Protein 4MO7 (pdb70)

Radius of gyration: 18.76 Å; Cα contacts (8 Å, |Δi|>4): 195; chains: 1; bounding box: 41×53×36 Å

Nearest PDB structures (foldseek):
  4mo7-assembly1_A-2  TM=1.005E+00  e=3.002E-25  Pseudomonas fluorescens A506
  3ccy-assembly1_A-2  TM=7.488E-01  e=7.769E-08  Bordetella parapertussis 12822
  9b7y-assembly1_D  TM=7.166E-01  e=4.950E-06  Mycobacterium tuberculosis H37Rv
  6yj2-assembly1_A  TM=7.369E-01  e=1.365E-05  Mycobacterium tuberculosis H37Rv
  6yj2-assembly2_C  TM=7.291E-01  e=5.815E-05  Mycobacterium tuberculosis H37Rv

Foldseek 3Di:
DDCPPLLNVLLVQVLVQCLVPNLVPCDLCNSQVSSVHHSVVVCVRAVDSLRSLLVLLQVLLVVVQVQLVVQCVVDDDLLSNLLSLLLVLCLLVQPSHSSSSSCVPCVVVHDPVSNVVSVVSVVVSVVSQLVSLVVLVVVPFADDDSVVLVVVSVVVSNCCVVPVVVVPPQDSSNVSVVSSVVGTPPD

Structure (mmCIF, N/CA/C/O backbone):
data_4MO7
#
_entry.id   4MO7
#
_cell.length_a   37.226
_cell.length_b   93.661
_cell.length_c   53.557
_cell.angle_alpha   90.00
_cell.angle_beta   109.82
_cell.angle_gamma   90.00
#
_symmetry.space_group_name_H-M   'C 1 2 1'
#
loop_
_entity.id
_entity.type
_entity.pdbx_description
1 polymer 'Transcriptional regulator I2'
2 non-polymer 'MAGNESIUM ION'
3 non-polymer BETA-MERCAPTOETHANOL
4 water water
#
loop_
_atom_site.group_PDB
_atom_site.id
_atom_site.type_symbol
_atom_site.label_atom_id
_atom_site.label_alt_id
_atom_site.label_comp_id
_atom_site.label_asym_id
_atom_site.label_entity_id
_atom_site.label_seq_id
_atom_site.pdbx_PDB_ins_code
_atom_site.Cartn_x
_atom_site.Cartn_y
_atom_site.Cartn_z
_atom_site.occupancy
_atom_site.B_iso_or_equiv
_atom_site.auth_seq_id
_atom_site.auth_comp_id
_atom_site.auth_asym_id
_atom_site.auth_atom_id
_atom_site.pdbx_PDB_model_num
ATOM 1 N N . THR A 1 25 ? 16.716 0.106 72.302 1.00 51.23 11 THR A N 1
ATOM 2 C CA . THR A 1 25 ? 15.960 -0.829 73.149 1.00 41.09 11 THR A CA 1
ATOM 3 C C . THR A 1 25 ? 16.525 -0.888 74.572 1.00 63.36 11 THR A C 1
ATOM 4 O O . THR A 1 25 ? 17.596 -0.341 74.841 1.00 49.60 11 THR A O 1
ATOM 8 N N . ASP A 1 26 ? 15.802 -1.562 75.465 1.00 48.00 12 ASP A N 1
ATOM 9 C CA . ASP A 1 26 ? 16.109 -1.540 76.898 1.00 69.78 12 ASP A CA 1
ATOM 10 C C . ASP A 1 26 ? 17.028 -2.697 77.299 1.00 37.89 12 ASP A C 1
ATOM 11 O O . ASP A 1 26 ? 16.630 -3.869 77.254 1.00 44.67 12 ASP A O 1
ATOM 16 N N . PRO A 1 27 ? 18.262 -2.354 77.706 1.00 36.25 13 PRO A N 1
ATOM 17 C CA . PRO A 1 27 ? 19.385 -3.230 78.065 1.00 34.29 13 PRO A CA 1
ATOM 18 C C . PRO A 1 27 ? 19.019 -4.283 79.088 1.00 50.80 13 PRO A C 1
ATOM 19 O O . PRO A 1 27 ? 19.673 -5.333 79.117 1.00 46.50 13 PRO A O 1
ATOM 23 N N . GLU A 1 28 ? 18.006 -4.014 79.915 1.00 44.92 14 GLU A N 1
ATOM 24 C CA . GLU A 1 28 ? 17.649 -4.940 80.998 1.00 56.69 14 GLU A CA 1
ATOM 25 C C . GLU A 1 28 ? 16.462 -5.842 80.627 1.00 50.81 14 GLU A C 1
ATOM 26 O O . GLU A 1 28 ? 16.281 -6.920 81.214 1.00 48.53 14 GLU A O 1
ATOM 32 N N . SER A 1 29 ? 15.682 -5.412 79.635 1.00 46.86 15 SER A N 1
ATOM 33 C CA . SER A 1 29 ? 14.705 -6.286 79.001 1.00 48.39 15 SER A CA 1
ATOM 34 C C . SER A 1 29 ? 15.457 -7.485 78.442 1.00 54.36 15 SER A C 1
ATOM 35 O O . SER A 1 29 ? 16.649 -7.382 78.142 1.00 45.42 15 SER A O 1
ATOM 38 N N . ALA A 1 30 ? 14.782 -8.627 78.320 1.00 52.39 16 ALA A N 1
ATOM 39 C CA . ALA A 1 30 ? 15.437 -9.831 77.819 1.00 42.62 16 ALA A CA 1
ATOM 40 C C . ALA A 1 30 ? 15.823 -9.651 76.354 1.00 49.88 16 ALA A C 1
ATOM 41 O O . ALA A 1 30 ? 16.782 -10.277 75.885 1.00 42.70 16 ALA A O 1
ATOM 43 N N . ARG A 1 31 ? 15.071 -8.798 75.649 1.00 42.76 17 ARG A N 1
ATOM 44 C CA . ARG A 1 31 ? 15.386 -8.423 74.262 1.00 41.19 17 ARG A CA 1
ATOM 45 C C . ARG A 1 31 ? 16.727 -7.705 74.188 1.00 50.91 17 ARG A C 1
ATOM 46 O O . ARG A 1 31 ? 17.537 -7.952 73.284 1.00 34.09 17 ARG A O 1
ATOM 54 N N . GLY A 1 32 ? 16.945 -6.815 75.155 1.00 43.86 18 GLY A N 1
ATOM 55 C CA . GLY A 1 32 ? 18.120 -5.975 75.206 1.00 32.73 18 GLY A CA 1
ATOM 56 C C . GLY A 1 32 ? 19.316 -6.793 75.599 1.00 28.89 18 GLY A C 1
ATOM 57 O O . GLY A 1 32 ? 20.397 -6.602 75.033 1.00 27.00 18 GLY A O 1
ATOM 58 N N . LYS A 1 33 ? 19.135 -7.701 76.560 1.00 33.95 19 LYS A N 1
ATOM 59 C CA . LYS A 1 33 ? 20.226 -8.577 76.972 1.00 27.06 19 LYS A CA 1
ATOM 60 C C . LYS A 1 33 ? 20.640 -9.446 75.799 1.00 33.05 19 LYS A C 1
ATOM 61 O O . LYS A 1 33 ? 21.831 -9.745 75.583 1.00 19.87 19 LYS A O 1
ATOM 67 N N . LEU A 1 34 ? 19.651 -9.900 75.043 1.00 24.67 20 LEU A N 1
ATOM 68 C CA . LEU A 1 34 ? 19.958 -10.773 73.920 1.00 26.14 20 LEU A CA 1
ATOM 69 C C . LEU A 1 34 ? 20.706 -9.998 72.843 1.00 15.95 20 LEU A C 1
ATOM 70 O O . LEU A 1 34 ? 21.720 -10.485 72.338 1.00 20.89 20 LEU A O 1
ATOM 75 N N . LEU A 1 35 ? 20.202 -8.822 72.476 1.00 22.40 21 LEU A N 1
ATOM 76 C CA . LEU A 1 35 ? 20.819 -8.021 71.419 1.00 23.55 21 LEU A CA 1
ATOM 77 C C . LEU A 1 35 ? 22.232 -7.625 71.809 1.00 22.42 21 LEU A C 1
ATOM 78 O O . LEU A 1 35 ? 23.148 -7.763 71.017 1.00 19.14 21 LEU A O 1
ATOM 83 N N . GLN A 1 36 ? 22.387 -7.069 73.009 1.00 21.94 22 G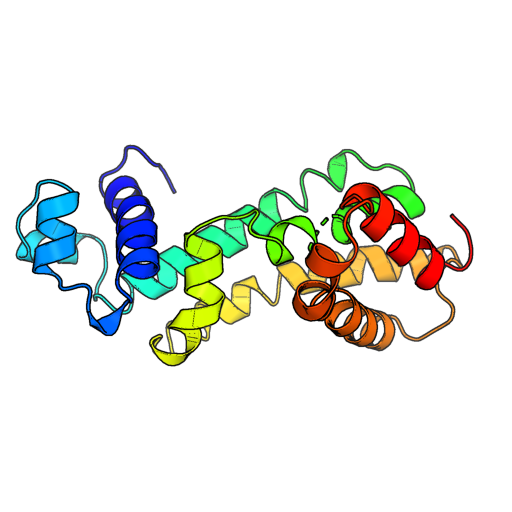LN A N 1
ATOM 84 C CA . GLN A 1 36 ? 23.703 -6.567 73.415 1.00 22.35 22 GLN A CA 1
ATOM 85 C C . GLN A 1 36 ? 24.682 -7.698 73.553 1.00 18.48 22 GLN A C 1
ATOM 86 O O . GLN A 1 36 ? 25.863 -7.531 73.228 1.00 20.43 22 GLN A O 1
ATOM 92 N N . THR A 1 37 ? 24.223 -8.845 74.051 1.00 14.19 23 THR A N 1
ATOM 93 C CA . THR A 1 37 ? 25.156 -9.985 74.175 1.00 17.18 23 THR A CA 1
ATOM 94 C C . THR A 1 37 ? 25.469 -10.611 72.809 1.00 17.41 23 THR A C 1
ATOM 95 O O . THR A 1 37 ? 26.606 -10.976 72.557 1.00 14.57 23 THR A O 1
ATOM 99 N N . ALA A 1 38 ? 24.458 -10.724 71.931 1.00 15.61 24 ALA A N 1
ATOM 100 C CA . ALA A 1 38 ? 24.688 -11.213 70.559 1.00 21.37 24 ALA A CA 1
ATOM 101 C C . ALA A 1 38 ? 25.716 -10.351 69.846 1.00 15.06 24 ALA A C 1
ATOM 102 O O . ALA A 1 38 ? 26.561 -10.840 69.090 1.00 17.35 24 ALA A O 1
ATOM 104 N N . ALA A 1 39 ? 25.650 -9.037 70.058 1.00 15.67 25 ALA A N 1
ATOM 105 C CA . ALA A 1 39 ? 26.647 -8.176 69.407 1.00 16.94 25 ALA A CA 1
ATOM 106 C C . ALA A 1 39 ? 28.060 -8.607 69.702 1.00 17.01 25 ALA A C 1
ATOM 107 O O . ALA A 1 39 ? 28.880 -8.680 68.807 1.00 19.57 25 ALA A O 1
ATOM 109 N N . HIS A 1 40 ? 28.342 -8.965 70.954 1.00 16.93 26 HIS A N 1
ATOM 110 C CA . HIS A 1 40 ? 29.687 -9.455 71.265 1.00 19.36 26 HIS A CA 1
ATOM 111 C C . HIS A 1 40 ? 30.027 -10.791 70.656 1.00 17.57 26 HIS A C 1
ATOM 112 O O . HIS A 1 40 ? 31.148 -10.940 70.106 1.00 17.36 26 HIS A O 1
ATOM 119 N N . LEU A 1 41 ? 29.114 -11.758 70.802 1.00 15.73 27 LEU A N 1
ATOM 120 C CA . LEU A 1 41 ? 29.349 -13.108 70.269 1.00 17.70 27 LEU A CA 1
ATOM 121 C C . LEU A 1 41 ? 29.586 -13.009 68.762 1.00 16.67 27 LEU A C 1
ATOM 122 O O . LEU A 1 41 ? 30.574 -13.537 68.240 1.00 21.02 27 LEU A O 1
ATOM 127 N N . PHE A 1 42 ? 28.749 -12.246 68.074 1.00 19.74 28 PHE A N 1
ATOM 128 C CA . PHE A 1 42 ? 28.934 -12.127 66.635 1.00 13.62 28 PHE A CA 1
ATOM 129 C C . PHE A 1 42 ? 30.276 -11.507 66.298 1.00 22.92 28 PHE A C 1
ATOM 130 O O . PHE A 1 42 ? 30.922 -11.932 65.349 1.00 22.27 28 PHE A O 1
ATOM 138 N N . ARG A 1 43 ? 30.683 -10.485 67.050 1.00 20.65 29 ARG A N 1
ATOM 139 C CA . ARG A 1 43 ? 31.940 -9.783 66.804 1.00 18.77 29 ARG A CA 1
ATOM 140 C C . ARG A 1 43 ? 33.086 -10.730 67.118 1.00 23.05 29 ARG A C 1
ATOM 141 O O . ARG A 1 43 ? 34.046 -10.827 66.339 1.00 25.80 29 ARG A O 1
ATOM 149 N N . ASN A 1 44 ? 33.006 -11.435 68.247 1.00 24.74 30 ASN A N 1
ATOM 150 C CA . ASN A 1 44 ? 34.131 -12.306 68.625 1.00 20.08 30 ASN A CA 1
ATOM 151 C C . ASN A 1 44 ? 34.284 -13.511 67.733 1.00 21.94 30 ASN A C 1
ATOM 152 O O . ASN A 1 44 ? 35.417 -13.917 67.443 1.00 31.79 30 ASN A O 1
ATOM 157 N N . LYS A 1 45 ? 33.176 -14.144 67.375 1.00 24.49 31 LYS A N 1
ATOM 158 C CA . LYS A 1 45 ? 33.281 -15.451 66.747 1.00 20.55 31 LYS A CA 1
ATOM 159 C C . LYS A 1 45 ? 32.863 -15.436 65.292 1.00 37.15 31 LYS A C 1
ATOM 160 O O . LYS A 1 45 ? 33.115 -16.394 64.573 1.00 33.95 31 LYS A O 1
ATOM 166 N N . GLY A 1 46 ? 32.208 -14.361 64.872 1.00 25.23 32 GLY A N 1
ATOM 167 C CA . GLY A 1 46 ? 31.549 -14.354 63.583 1.00 26.47 32 GLY A CA 1
ATOM 168 C C . GLY A 1 46 ? 30.105 -14.786 63.717 1.00 25.86 32 GLY A C 1
ATOM 169 O O . GLY A 1 46 ? 29.741 -15.606 64.567 1.00 23.48 32 GLY A O 1
ATOM 170 N N . PHE A 1 47 ? 29.258 -14.280 62.824 1.00 16.27 33 PHE A N 1
ATOM 171 C CA . PHE A 1 47 ? 27.867 -14.601 62.891 1.00 18.17 33 PHE A CA 1
ATOM 172 C C . PHE A 1 47 ? 27.700 -16.063 62.583 1.00 18.53 33 PHE A C 1
ATOM 173 O O . PHE A 1 47 ? 26.897 -16.747 63.220 1.00 25.12 33 PHE A O 1
ATOM 181 N N . GLU A 1 48 ? 28.412 -16.529 61.556 1.00 22.81 34 GLU A N 1
ATOM 182 C CA . GLU A 1 48 ? 28.173 -17.898 61.105 1.00 29.63 34 GLU A CA 1
ATOM 183 C C . GLU A 1 48 ? 28.597 -18.910 62.185 1.00 24.08 34 GLU A C 1
ATOM 184 O O . GLU A 1 48 ? 27.926 -19.942 62.363 1.00 31.76 34 GLU A O 1
ATOM 190 N N . ARG A 1 49 ? 29.672 -18.615 62.909 1.00 29.65 35 ARG A N 1
ATOM 191 C CA . ARG A 1 49 ? 30.137 -19.567 63.931 1.00 29.40 35 ARG A CA 1
ATOM 192 C C . ARG A 1 49 ? 29.391 -19.425 65.245 1.00 45.37 35 ARG A C 1
ATOM 193 O O . ARG A 1 49 ? 29.535 -20.267 66.122 1.00 48.30 35 ARG A O 1
ATOM 201 N N . THR A 1 50 ? 28.582 -18.375 65.385 1.00 23.33 36 THR A N 1
ATOM 202 C CA . THR A 1 50 ? 27.782 -18.221 66.593 1.00 20.26 36 THR A CA 1
ATOM 203 C C . THR A 1 50 ? 26.507 -19.041 66.504 1.00 25.87 36 THR A C 1
ATOM 204 O O . THR A 1 50 ? 25.569 -18.719 65.768 1.00 28.40 36 THR A O 1
ATOM 208 N N . THR A 1 51 ? 26.431 -20.126 67.262 1.00 31.79 37 THR A N 1
ATOM 209 C CA . THR A 1 51 ? 25.220 -20.919 67.217 1.00 32.18 37 THR A CA 1
ATOM 210 C C . THR A 1 51 ? 24.125 -20.378 68.109 1.00 29.16 37 THR A C 1
ATOM 211 O O . THR A 1 51 ? 24.338 -19.526 68.997 1.00 36.41 37 THR A O 1
ATOM 215 N N . VAL A 1 52 ? 22.924 -20.866 67.865 1.00 32.91 38 VAL A N 1
ATOM 216 C CA . VAL A 1 52 ? 21.784 -20.549 68.685 1.00 30.34 38 VAL A CA 1
ATOM 217 C C . VAL A 1 52 ? 22.061 -21.073 70.101 1.00 37.41 38 VAL A C 1
ATOM 218 O O . VAL A 1 52 ? 21.610 -20.492 71.097 1.00 37.29 38 VAL A O 1
ATOM 222 N N . ARG A 1 53 ? 22.864 -22.133 70.187 1.00 38.11 39 ARG A N 1
ATOM 223 C CA . ARG A 1 53 ? 23.212 -22.678 71.493 1.00 49.64 39 ARG A CA 1
ATOM 224 C C . ARG A 1 53 ? 24.104 -21.680 72.242 1.00 40.91 39 ARG A C 1
ATOM 225 O O . ARG A 1 53 ? 23.796 -21.306 73.386 1.00 47.10 39 ARG A O 1
ATOM 233 N N . ASP A 1 54 ? 25.178 -21.240 71.573 1.00 34.06 40 ASP A N 1
ATOM 234 C CA . ASP A 1 54 ? 26.063 -20.180 72.071 1.00 38.36 40 ASP A CA 1
ATOM 235 C C . ASP A 1 54 ? 25.315 -18.958 72.631 1.00 32.71 40 ASP A C 1
ATOM 236 O O . ASP A 1 54 ? 25.622 -18.504 73.733 1.00 33.90 40 ASP A O 1
ATOM 241 N N . LEU A 1 55 ? 24.341 -18.418 71.900 1.00 24.63 41 LEU A N 1
ATOM 242 C CA . LEU A 1 55 ? 23.647 -17.227 72.380 1.00 30.42 41 LEU A CA 1
ATOM 243 C C . LEU A 1 55 ? 22.818 -17.534 73.619 1.00 51.50 41 LEU A C 1
ATOM 244 O O . LEU A 1 55 ? 22.715 -16.712 74.521 1.00 29.70 41 LEU A O 1
ATOM 249 N N . ALA A 1 56 ? 22.245 -18.732 73.675 1.00 29.52 42 ALA A N 1
ATOM 250 C CA . ALA A 1 56 ? 21.348 -19.066 74.756 1.00 37.54 42 ALA A CA 1
ATOM 251 C C . ALA A 1 56 ? 22.184 -19.265 76.009 1.00 20.08 42 ALA A C 1
ATOM 252 O O . ALA A 1 56 ? 21.804 -18.806 77.090 1.00 35.25 42 ALA A O 1
ATOM 254 N N . SER A 1 57 ? 23.330 -19.921 75.878 1.00 27.51 43 SER A N 1
ATOM 255 C CA . SER A 1 57 ? 24.192 -20.144 77.039 1.00 34.94 43 SER A CA 1
ATOM 256 C C . SER A 1 57 ? 24.738 -18.808 77.596 1.00 55.24 43 SER A C 1
ATOM 257 O O . SER A 1 57 ? 24.718 -18.569 78.802 1.00 41.46 43 SER A O 1
ATOM 260 N N . ALA A 1 58 ? 25.232 -17.944 76.713 1.00 27.35 44 ALA A N 1
ATOM 261 C CA . ALA A 1 58 ? 25.632 -16.580 77.092 1.00 25.92 44 ALA A CA 1
ATOM 262 C C . ALA A 1 58 ? 24.573 -15.699 77.809 1.00 27.54 44 ALA A C 1
ATOM 263 O O . ALA A 1 58 ? 24.949 -14.849 78.648 1.00 26.20 44 ALA A O 1
ATOM 265 N N . VAL A 1 59 ? 23.281 -15.868 77.491 1.00 24.62 45 VAL A N 1
ATOM 266 C CA . VAL A 1 59 ? 22.242 -15.070 78.112 1.00 27.14 45 VAL A CA 1
ATOM 267 C C . VAL A 1 59 ? 21.584 -15.842 79.272 1.00 24.07 45 VAL A C 1
ATOM 268 O O . VAL A 1 59 ? 20.737 -15.297 79.975 1.00 31.88 45 VAL A O 1
ATOM 272 N N . GLY A 1 60 ? 21.991 -17.084 79.457 1.00 32.28 46 GLY A N 1
ATOM 273 C CA . GLY A 1 60 ? 21.436 -17.915 80.508 1.00 37.28 46 GLY A CA 1
ATOM 274 C C . GLY A 1 60 ? 19.998 -18.274 80.170 1.00 78.23 46 GLY A C 1
ATOM 275 O O . GLY A 1 60 ? 19.092 -18.040 80.982 1.00 62.24 46 GLY A O 1
ATOM 276 N N . ILE A 1 61 ? 19.783 -18.810 78.963 1.00 49.05 47 ILE A N 1
ATOM 277 C CA . ILE A 1 61 ? 18.478 -19.348 78.565 1.00 43.14 47 ILE A CA 1
ATOM 278 C C . ILE A 1 61 ? 18.636 -20.601 77.726 1.00 39.34 47 ILE A C 1
ATOM 279 O O . ILE A 1 61 ? 19.767 -21.071 77.495 1.00 47.29 47 ILE A O 1
ATOM 284 N N . GLN A 1 62 ? 17.507 -21.168 77.311 1.00 65.41 48 GLN A N 1
ATOM 285 C CA . GLN A 1 62 ? 17.525 -22.342 76.451 1.00 60.92 48 GLN A CA 1
ATOM 286 C C . GLN A 1 62 ? 17.323 -21.886 75.015 1.00 51.03 48 GLN A C 1
ATOM 287 O O . GLN A 1 62 ? 16.510 -20.960 74.752 1.00 32.33 48 GLN A O 1
ATOM 293 N N . SER A 1 63 ? 18.074 -22.556 74.126 1.00 41.26 49 SER A N 1
ATOM 294 C CA . SER A 1 63 ? 18.140 -22.315 72.688 1.00 38.93 49 SER A CA 1
ATOM 295 C C . SER A 1 63 ? 16.809 -21.910 72.128 1.00 25.64 49 SER A C 1
ATOM 296 O O . SER A 1 63 ? 16.718 -20.988 71.308 1.00 34.22 49 SER A O 1
ATOM 299 N N . GLY A 1 64 ? 15.768 -22.625 72.541 1.00 24.66 50 GLY A N 1
ATOM 300 C CA . GLY A 1 64 ? 14.445 -22.466 71.940 1.00 41.89 50 GLY A CA 1
ATOM 301 C C . GLY A 1 64 ? 13.727 -21.191 72.361 1.00 34.03 50 GLY A C 1
ATOM 302 O O . GLY A 1 64 ? 12.791 -20.726 71.707 1.00 37.15 50 GLY A O 1
ATOM 303 N N . SER A 1 65 ? 14.163 -20.607 73.457 1.00 24.88 51 SER A N 1
ATOM 304 C CA . SER A 1 65 ? 13.537 -19.371 73.952 1.00 45.29 51 SER A CA 1
ATOM 305 C C . SER A 1 65 ? 14.071 -18.140 73.206 1.00 53.32 51 SER A C 1
ATOM 306 O O . SER A 1 65 ? 13.526 -17.018 73.295 1.00 33.30 51 SER A O 1
ATOM 309 N N . ILE A 1 66 ? 15.156 -18.324 72.464 1.00 30.69 52 ILE A N 1
ATOM 310 C CA . ILE A 1 66 ? 15.706 -17.149 71.768 1.00 30.50 52 ILE A CA 1
ATOM 311 C C . ILE A 1 66 ? 14.612 -16.648 70.851 1.00 35.95 52 ILE A C 1
ATOM 312 O O . ILE A 1 66 ? 14.322 -15.441 70.748 1.00 35.00 52 ILE A O 1
ATOM 317 N N . PHE A 1 67 ? 13.908 -17.616 70.268 1.00 27.94 53 PHE A N 1
ATOM 318 C CA . PHE A 1 67 ? 13.006 -17.326 69.174 1.00 43.95 53 PHE A CA 1
ATOM 319 C C . PHE A 1 67 ? 11.630 -16.983 69.629 1.00 45.28 53 PHE A C 1
ATOM 320 O O . PHE A 1 67 ? 10.669 -17.120 68.885 1.00 55.79 53 PHE A O 1
ATOM 328 N N . HIS A 1 68 ? 11.553 -16.528 70.869 1.00 45.17 54 HIS A N 1
ATOM 329 C CA . HIS A 1 68 ? 10.371 -15.819 71.325 1.00 46.13 54 HIS A CA 1
ATOM 330 C C . HIS A 1 68 ? 10.475 -14.311 71.065 1.00 33.82 54 HIS A C 1
ATOM 331 O O . HIS A 1 68 ? 9.459 -13.607 71.031 1.00 46.57 54 HIS A O 1
ATOM 338 N N . HIS A 1 69 ? 11.695 -13.803 70.875 1.00 53.12 55 HIS A N 1
ATOM 339 C CA . HIS 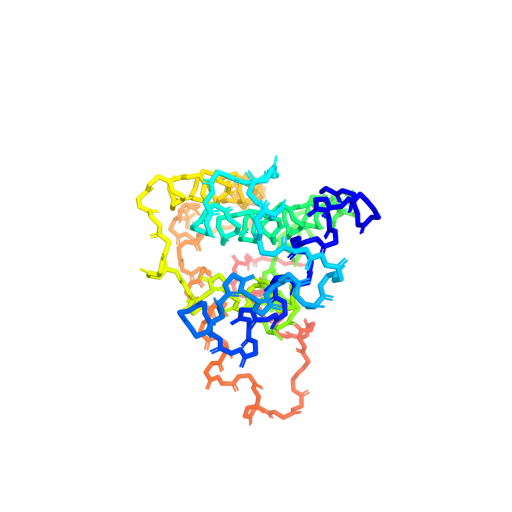A 1 69 ? 11.919 -12.358 70.694 1.00 34.97 55 HIS A CA 1
ATOM 340 C C . HIS A 1 69 ? 12.254 -11.878 69.270 1.00 28.57 55 HIS A C 1
ATOM 341 O O . HIS A 1 69 ? 11.978 -10.725 68.890 1.00 36.69 55 HIS A O 1
ATOM 348 N N . PHE A 1 70 ? 12.851 -12.782 68.498 1.00 28.46 56 PHE A N 1
ATOM 349 C CA . PHE A 1 70 ? 13.212 -12.489 67.140 1.00 24.89 56 PHE A CA 1
ATOM 350 C C . PHE A 1 70 ? 12.680 -13.656 66.337 1.00 22.87 56 PHE A C 1
ATOM 351 O O . PHE A 1 70 ? 12.572 -14.773 66.862 1.00 29.96 56 PHE A O 1
ATOM 359 N N . LYS A 1 71 ? 12.346 -13.422 65.070 1.00 24.12 57 LYS A N 1
ATOM 360 C CA . LYS A 1 71 ? 11.761 -14.503 64.280 1.00 24.50 57 LYS A CA 1
ATOM 361 C C . LYS A 1 71 ? 12.803 -15.467 63.819 1.00 29.96 57 LYS A C 1
ATOM 362 O O . LYS A 1 71 ? 12.475 -16.565 63.371 1.00 25.38 57 LYS A O 1
ATOM 368 N N . SER A 1 72 ? 14.068 -15.046 63.883 1.00 21.13 58 SER A N 1
ATOM 369 C CA . SER A 1 72 ? 15.168 -15.805 63.300 1.00 19.05 58 SER A CA 1
ATOM 370 C C . SER A 1 72 ? 16.503 -15.294 63.795 1.00 20.47 58 SER A C 1
ATOM 371 O O . SER A 1 72 ? 16.587 -14.203 64.387 1.00 20.69 58 SER A O 1
ATOM 374 N N . LYS A 1 73 ? 17.551 -16.076 63.592 1.00 17.87 59 LYS A N 1
ATOM 375 C CA . LYS A 1 73 ? 18.896 -15.639 63.908 1.00 21.93 59 LYS A CA 1
ATOM 376 C C . LYS A 1 73 ? 19.256 -14.442 62.996 1.00 22.41 59 LYS A C 1
ATOM 377 O O . LYS A 1 73 ? 19.866 -13.475 63.455 1.00 16.77 59 LYS A O 1
ATOM 383 N N . ASP A 1 74 ? 18.872 -14.513 61.724 1.00 17.10 60 ASP A N 1
ATOM 384 C CA A ASP A 1 74 ? 19.035 -13.394 60.775 0.61 16.58 60 ASP A CA 1
ATOM 385 C CA B ASP A 1 74 ? 19.124 -13.407 60.794 0.39 16.44 60 ASP A CA 1
ATOM 386 C C . ASP A 1 74 ? 18.433 -12.132 61.330 1.00 21.17 60 ASP A C 1
ATOM 387 O O . ASP A 1 74 ? 18.952 -11.033 61.159 1.00 16.29 60 ASP A O 1
ATOM 396 N N . GLU A 1 75 ? 17.279 -12.265 61.983 1.00 14.57 61 GLU A N 1
ATOM 397 C CA . GLU A 1 75 ? 16.666 -11.070 62.571 1.00 16.64 61 GLU A CA 1
ATOM 398 C C . GLU A 1 75 ? 17.447 -10.507 63.780 1.00 15.93 61 GLU A C 1
ATOM 399 O O . GLU A 1 75 ? 17.410 -9.299 63.996 1.00 17.11 61 GLU A O 1
ATOM 405 N N . ILE A 1 76 ? 18.110 -11.351 64.568 1.00 13.50 62 ILE A N 1
ATOM 406 C CA . ILE A 1 76 ? 18.985 -10.864 65.639 1.00 14.85 62 ILE A CA 1
ATOM 407 C C . ILE A 1 76 ? 20.095 -10.012 65.020 1.00 17.04 62 ILE A C 1
ATOM 408 O O . ILE A 1 76 ? 20.422 -8.940 65.555 1.00 18.83 62 ILE A O 1
ATOM 413 N N . LEU A 1 77 ? 20.650 -10.461 63.885 1.00 13.57 63 LEU A N 1
ATOM 414 C CA . LEU A 1 77 ? 21.756 -9.732 63.231 1.00 11.90 63 LEU A CA 1
ATOM 415 C C . LEU A 1 77 ? 21.262 -8.403 62.729 1.00 16.73 63 LEU A C 1
ATOM 416 O O . LEU A 1 77 ? 21.914 -7.368 62.951 1.00 16.15 63 LEU A O 1
ATOM 421 N N . ARG A 1 78 ? 20.097 -8.402 62.079 1.00 13.10 64 ARG A N 1
ATOM 422 C CA . ARG A 1 78 ? 19.451 -7.148 61.657 1.00 14.85 64 ARG A CA 1
ATOM 423 C C . ARG A 1 78 ? 19.312 -6.183 62.825 1.00 16.29 64 ARG A C 1
ATOM 424 O O . ARG A 1 78 ? 19.614 -4.996 62.691 1.00 18.37 64 ARG A O 1
ATOM 432 N N . ALA A 1 79 ? 18.856 -6.675 63.979 1.00 15.13 65 ALA A N 1
ATOM 433 C CA . ALA A 1 79 ? 18.585 -5.774 65.114 1.00 15.24 65 ALA A CA 1
ATOM 434 C C . ALA A 1 79 ? 19.880 -5.263 65.705 1.00 15.94 65 ALA A C 1
ATOM 435 O O . ALA A 1 79 ? 19.926 -4.106 66.132 1.00 20.51 65 ALA A O 1
ATOM 437 N N . VAL A 1 80 ? 20.927 -6.071 65.738 1.00 16.61 66 VAL A N 1
ATOM 438 C CA . VAL A 1 80 ? 22.250 -5.573 66.220 1.00 14.87 66 VAL A CA 1
ATOM 439 C C . VAL A 1 80 ? 22.666 -4.416 65.330 1.00 22.11 66 VAL A C 1
ATOM 440 O O . VAL A 1 80 ? 23.107 -3.356 65.799 1.00 18.64 66 VAL A O 1
ATOM 444 N N . MET A 1 81 ? 22.515 -4.587 64.024 1.00 18.45 67 MET A N 1
ATOM 445 C CA . MET A 1 81 ? 22.947 -3.529 63.119 1.00 15.20 67 MET A CA 1
ATOM 446 C C . MET A 1 81 ? 22.036 -2.308 63.220 1.00 25.85 67 MET A C 1
ATOM 447 O O . MET A 1 81 ? 22.502 -1.162 63.181 1.00 19.11 67 MET A O 1
ATOM 452 N N . GLU A 1 82 ? 20.739 -2.529 63.354 1.00 18.11 68 GLU A N 1
ATOM 453 C CA . GLU A 1 82 ? 19.822 -1.397 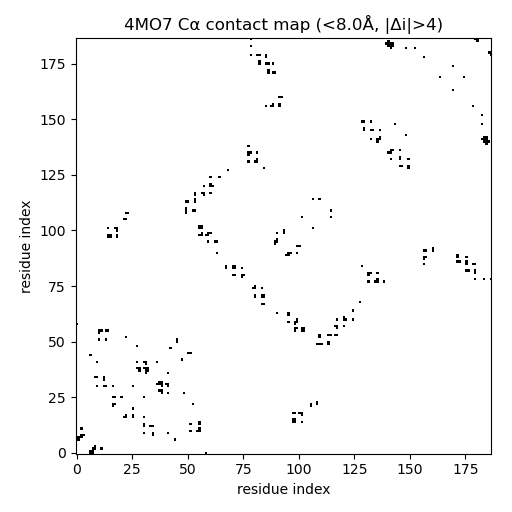63.505 1.00 20.57 68 GLU A CA 1
ATOM 454 C C . GLU A 1 82 ? 20.135 -0.606 64.771 1.00 23.36 68 GLU A C 1
ATOM 455 O O . GLU A 1 82 ? 20.151 0.639 64.774 1.00 18.65 68 GLU A O 1
ATOM 461 N N . GLU A 1 83 ? 20.363 -1.321 65.869 1.00 18.34 69 GLU A N 1
ATOM 462 C CA . GLU A 1 83 ? 20.695 -0.634 67.132 1.00 23.65 69 GLU A CA 1
ATOM 463 C C . GLU A 1 83 ? 21.907 0.251 66.995 1.00 30.12 69 GLU A C 1
ATOM 464 O O . GLU A 1 83 ? 21.924 1.359 67.539 1.00 23.38 69 GLU A O 1
ATOM 470 N N . THR A 1 84 ? 22.941 -0.235 66.316 1.00 21.80 70 THR A N 1
ATOM 471 C CA . THR A 1 84 ? 24.164 0.561 66.154 1.00 18.88 70 THR A CA 1
ATOM 472 C C . THR A 1 84 ? 23.919 1.817 65.375 1.00 20.63 70 THR A C 1
ATOM 473 O O . THR A 1 84 ? 24.460 2.884 65.716 1.00 23.72 70 THR A O 1
ATOM 477 N N . ILE A 1 85 ? 23.144 1.710 64.297 1.00 20.93 71 ILE A N 1
ATOM 478 C CA . ILE A 1 85 ? 22.872 2.883 63.523 1.00 17.28 71 ILE A CA 1
ATOM 479 C C . ILE A 1 85 ? 21.957 3.856 64.244 1.00 19.77 71 ILE A C 1
ATOM 480 O O . ILE A 1 85 ? 22.178 5.079 64.153 1.00 18.23 71 ILE A O 1
ATOM 485 N N . HIS A 1 86 ? 20.940 3.352 64.951 1.00 16.50 72 HIS A N 1
ATOM 486 C CA . HIS A 1 86 ? 20.066 4.193 65.751 1.00 18.86 72 HIS A CA 1
ATOM 487 C C . HIS A 1 86 ? 20.894 4.9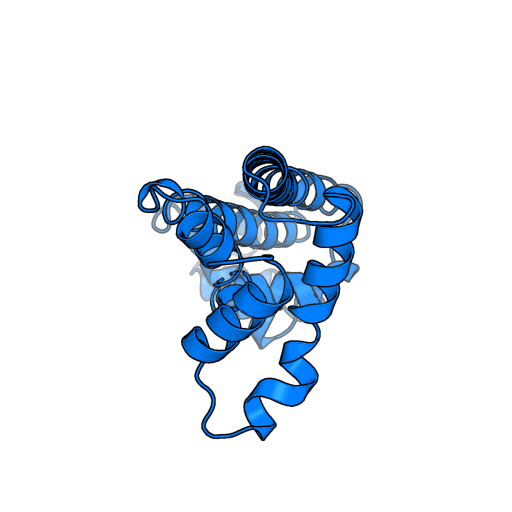29 66.757 1.00 23.15 72 HIS A C 1
ATOM 488 O O . HIS A 1 86 ? 20.710 6.124 66.966 1.00 21.88 72 HIS A O 1
ATOM 495 N N . TYR A 1 87 ? 21.838 4.222 67.373 1.00 18.64 73 TYR A N 1
ATOM 496 C CA . TYR A 1 87 ? 22.684 4.876 68.377 1.00 23.11 73 TYR A CA 1
ATOM 497 C C . TYR A 1 87 ? 23.592 5.918 67.765 1.00 19.47 73 TYR A C 1
ATOM 498 O O . TYR A 1 87 ? 23.668 7.046 68.299 1.00 25.67 73 TYR A O 1
ATOM 507 N N . ASN A 1 88 ? 24.299 5.577 66.682 1.00 19.87 74 ASN A N 1
ATOM 508 C CA . ASN A 1 88 ? 25.136 6.577 66.003 1.00 26.03 74 ASN A CA 1
ATOM 509 C C . ASN A 1 88 ? 24.307 7.782 65.625 1.00 30.45 74 ASN A C 1
ATOM 510 O O . ASN A 1 88 ? 24.719 8.920 65.848 1.00 22.74 74 ASN A O 1
ATOM 515 N N . THR A 1 89 ? 23.106 7.561 65.095 1.00 16.84 75 THR A N 1
ATOM 516 C CA . THR A 1 89 ? 22.336 8.703 64.654 1.00 18.63 75 THR A CA 1
ATOM 517 C C . THR A 1 89 ? 21.876 9.577 65.825 1.00 14.49 75 THR A C 1
ATOM 518 O O . THR A 1 89 ? 21.831 10.822 65.714 1.00 20.32 75 THR A O 1
ATOM 522 N N . ALA A 1 90 ? 21.472 8.940 66.923 1.00 15.73 76 ALA A N 1
ATOM 523 C CA . ALA A 1 90 ? 20.999 9.680 68.109 1.00 24.25 76 ALA A CA 1
ATOM 524 C C . ALA A 1 90 ? 22.121 10.535 68.655 1.00 20.47 76 ALA A C 1
ATOM 525 O O . ALA A 1 90 ? 21.902 11.698 69.046 1.00 18.77 76 ALA A O 1
ATOM 527 N N . MET A 1 91 ? 23.323 9.968 68.620 1.00 17.89 77 MET A N 1
ATOM 528 C CA . MET A 1 91 ? 24.530 10.690 69.041 1.00 22.62 77 MET A CA 1
ATOM 529 C C . MET A 1 91 ? 24.808 11.883 68.152 1.00 31.37 77 MET A C 1
ATOM 530 O O . MET A 1 91 ? 25.168 12.975 68.644 1.00 18.92 77 MET A O 1
ATOM 535 N N A MET A 1 92 ? 24.726 11.653 66.842 0.69 21.05 78 MET A N 1
ATOM 536 N N B MET A 1 92 ? 24.629 11.725 66.847 0.31 21.67 78 MET A N 1
ATOM 537 C CA A MET A 1 92 ? 24.822 12.748 65.889 0.69 19.89 78 MET A CA 1
ATOM 538 C CA B MET A 1 92 ? 24.824 12.855 65.945 0.31 19.70 78 MET A CA 1
ATOM 539 C C A MET A 1 92 ? 23.862 13.883 66.152 0.69 21.99 78 MET A C 1
ATOM 540 C C B MET A 1 92 ? 23.841 13.980 66.172 0.31 22.36 78 MET A C 1
ATOM 541 O O A MET A 1 92 ? 24.266 15.061 66.136 0.69 18.80 78 MET A O 1
ATOM 542 O O B MET A 1 92 ? 24.217 15.161 66.161 0.31 18.18 78 MET A O 1
ATOM 551 N N A ARG A 1 93 ? 22.578 13.571 66.360 0.69 16.81 79 ARG A N 1
ATOM 552 N N B ARG A 1 93 ? 22.568 13.630 66.340 0.31 16.83 79 ARG A N 1
ATOM 553 C CA A ARG A 1 93 ? 21.594 14.619 66.518 0.69 15.50 79 ARG A CA 1
ATOM 554 C CA B ARG A 1 93 ? 21.548 14.637 66.532 0.31 15.97 79 ARG A CA 1
ATOM 555 C C A ARG A 1 93 ? 21.847 15.375 67.781 0.69 18.70 79 ARG A C 1
ATOM 556 C C B ARG A 1 93 ? 21.807 15.385 67.808 0.31 18.87 79 ARG A C 1
ATOM 557 O O A ARG A 1 93 ? 21.674 16.594 67.798 0.69 19.47 79 ARG A O 1
ATOM 558 O O B ARG A 1 93 ? 21.636 16.602 67.855 0.31 19.73 79 ARG A O 1
ATOM 573 N N . ALA A 1 94 ? 22.228 14.661 68.840 1.00 17.87 80 ALA A N 1
ATOM 574 C CA . ALA A 1 94 ? 22.525 15.294 70.134 1.00 16.14 80 ALA A CA 1
ATOM 575 C C . ALA A 1 94 ? 23.686 16.251 69.984 1.00 27.41 80 ALA A C 1
ATOM 576 O O . ALA A 1 94 ? 23.633 17.370 70.503 1.00 23.47 80 ALA A O 1
ATOM 578 N N A SER A 1 95 ? 24.749 15.813 69.305 0.59 19.43 81 SER A N 1
ATOM 579 N N B SER A 1 95 ? 24.732 15.808 69.286 0.41 19.39 81 SER A N 1
ATOM 580 C CA A SER A 1 95 ? 25.898 16.712 69.044 0.59 18.60 81 SER A CA 1
ATOM 581 C CA B SER A 1 95 ? 25.899 16.668 69.025 0.41 18.80 81 SER A CA 1
ATOM 582 C C A SER A 1 95 ? 25.459 17.927 68.245 0.59 27.86 81 SER A C 1
ATOM 583 C C B SER A 1 95 ? 25.503 17.901 68.214 0.41 27.58 81 SER A C 1
ATOM 584 O O A SER A 1 95 ? 25.826 19.061 68.590 0.59 24.13 81 SER A O 1
ATOM 585 O O B SER A 1 95 ? 25.947 19.014 68.520 0.41 24.19 81 SER A O 1
ATOM 590 N N . LEU A 1 96 ? 24.667 17.713 67.190 1.00 19.48 82 LEU A N 1
ATOM 591 C CA . LEU A 1 96 ? 24.145 18.853 66.417 1.00 26.40 82 LEU A CA 1
ATOM 592 C C . LEU A 1 96 ? 23.369 19.842 67.231 1.00 31.80 82 LEU A C 1
ATOM 593 O O . LEU A 1 96 ? 23.421 21.055 66.957 1.00 30.64 82 LEU A O 1
ATOM 598 N N . GLU A 1 97 ? 22.587 19.345 68.188 1.00 21.70 83 GLU A N 1
ATOM 599 C CA . GLU A 1 97 ? 21.769 20.212 69.024 1.00 30.62 83 GLU A CA 1
ATOM 600 C C . GLU A 1 97 ? 22.636 21.155 69.868 1.00 25.12 83 GLU A C 1
ATOM 601 O O . GLU A 1 97 ? 22.213 22.270 70.171 1.00 31.38 83 GLU A O 1
ATOM 607 N N . GLU A 1 98 ? 23.851 20.720 70.208 1.00 25.41 84 GLU A N 1
ATOM 608 C CA . GLU A 1 98 ? 24.769 21.507 71.027 1.00 25.39 84 GLU A CA 1
ATOM 609 C C . GLU A 1 98 ? 25.623 22.448 70.179 1.00 30.52 84 GLU A C 1
ATOM 610 O O . GLU A 1 98 ? 26.471 23.161 70.707 1.00 28.76 84 GLU A O 1
ATOM 616 N N . ALA A 1 99 ? 25.399 22.433 68.870 1.00 21.96 85 ALA A N 1
ATOM 617 C CA . ALA A 1 99 ? 26.185 23.244 67.934 1.00 25.57 85 ALA A CA 1
ATOM 618 C C . ALA A 1 99 ? 25.304 24.312 67.319 1.00 22.87 85 ALA A C 1
ATOM 619 O O . ALA A 1 99 ? 24.276 24.001 66.705 1.00 33.30 85 ALA A O 1
ATOM 621 N N . SER A 1 100 ? 25.718 25.576 67.443 1.00 25.31 86 SER A N 1
ATOM 622 C CA . SER A 1 100 ? 24.888 26.718 67.041 1.00 30.21 86 SER A CA 1
ATOM 623 C C . SER A 1 100 ? 25.396 27.413 65.773 1.00 45.48 86 SER A C 1
ATOM 624 O O . SER A 1 100 ? 24.740 28.310 65.254 1.00 41.12 86 SER A O 1
ATOM 627 N N . THR A 1 101 ? 26.572 27.024 65.285 1.00 19.77 87 THR A N 1
ATOM 628 C CA . THR A 1 101 ? 27.120 27.666 64.095 1.00 20.32 87 THR A CA 1
ATOM 629 C C . THR A 1 101 ? 27.326 26.655 63.002 1.00 21.84 87 THR A C 1
ATOM 630 O O . THR A 1 101 ? 27.445 25.459 63.295 1.00 21.34 87 THR A O 1
ATOM 634 N N . VAL A 1 102 ? 27.356 27.114 61.756 1.00 18.81 88 VAL A N 1
ATOM 635 C CA . VAL A 1 102 ? 27.633 26.187 60.634 1.00 18.80 88 VAL A CA 1
ATOM 636 C C . VAL A 1 102 ? 28.924 25.381 60.835 1.00 17.18 88 VAL A C 1
ATOM 637 O O . VAL A 1 102 ? 28.958 24.152 60.630 1.00 16.34 88 VAL A O 1
ATOM 641 N N . ARG A 1 103 ? 30.019 26.052 61.198 1.00 16.40 89 ARG A N 1
ATOM 642 C CA . ARG A 1 103 ? 31.251 25.351 61.351 1.00 15.53 89 ARG A CA 1
ATOM 643 C C . ARG A 1 103 ? 31.185 24.278 62.435 1.00 19.79 89 ARG A C 1
ATOM 644 O O . ARG A 1 103 ? 31.735 23.197 62.249 1.00 14.85 89 ARG A O 1
ATOM 652 N N . GLU A 1 104 ? 30.502 24.554 63.548 1.00 16.38 90 GLU A N 1
ATOM 653 C CA . GLU A 1 104 ? 30.425 23.555 64.588 1.00 13.77 90 GLU A CA 1
ATOM 654 C C . GLU A 1 104 ? 29.484 22.396 64.206 1.00 12.71 90 GLU A C 1
ATOM 655 O O . GLU A 1 104 ? 29.701 21.268 64.672 1.00 16.04 90 GLU A O 1
ATOM 661 N N . ARG A 1 105 ? 28.461 22.687 63.412 1.00 15.30 91 ARG A N 1
ATOM 662 C CA . ARG A 1 105 ? 27.525 21.615 63.016 1.00 14.85 91 ARG A CA 1
ATOM 663 C C . ARG A 1 105 ? 28.208 20.687 62.020 1.00 16.81 91 ARG A C 1
ATOM 664 O O . ARG A 1 105 ? 28.118 19.475 62.143 1.00 13.42 91 ARG A O 1
ATOM 672 N N . VAL A 1 106 ? 28.874 21.232 61.012 1.00 13.34 92 VAL A N 1
ATOM 673 C CA . VAL A 1 106 ? 29.674 20.369 60.100 1.00 14.37 92 VAL A CA 1
ATOM 674 C C . VAL A 1 106 ? 30.740 19.575 60.885 1.00 13.90 92 VAL A C 1
ATOM 675 O O . VAL A 1 106 ? 30.906 18.392 60.685 1.00 12.76 92 VAL A O 1
ATOM 679 N N . LEU A 1 107 ? 31.466 20.236 61.801 1.00 13.54 93 LEU A N 1
ATOM 680 C CA . LEU A 1 107 ? 32.471 19.543 62.561 1.00 13.74 93 LEU A CA 1
ATOM 681 C C . LEU A 1 107 ? 31.872 18.459 63.414 1.00 12.05 93 LEU A C 1
ATOM 682 O O . LEU A 1 107 ? 32.476 17.397 63.557 1.00 12.01 93 LEU A O 1
ATOM 687 N N . ALA A 1 108 ? 30.680 18.707 63.973 1.00 15.96 94 ALA A N 1
ATOM 688 C CA . ALA A 1 108 ? 30.056 17.680 64.801 1.00 16.33 94 ALA A CA 1
ATOM 689 C C . ALA A 1 108 ? 29.809 16.414 63.987 1.00 13.61 94 ALA A C 1
ATOM 690 O O . ALA A 1 108 ? 29.996 15.299 64.500 1.00 14.61 94 ALA A O 1
ATOM 692 N N . LEU A 1 109 ? 29.283 16.556 62.765 1.00 13.33 95 LEU A N 1
ATOM 693 C CA . LEU A 1 109 ? 29.038 15.343 61.979 1.00 12.51 95 LEU A CA 1
ATOM 694 C C . LEU A 1 109 ? 30.331 14.667 61.587 1.00 14.69 95 LEU A C 1
ATOM 695 O O . LEU A 1 109 ? 30.417 13.462 61.615 1.00 13.10 95 LEU A O 1
ATOM 700 N N . ILE A 1 110 ? 31.363 15.436 61.206 1.00 11.03 96 ILE A N 1
ATOM 701 C CA . ILE A 1 110 ? 32.675 14.839 60.864 1.00 10.43 96 ILE A CA 1
ATOM 702 C C . ILE A 1 110 ? 33.261 14.074 62.050 1.00 14.20 96 ILE A C 1
ATOM 703 O O . ILE A 1 110 ? 33.726 12.935 61.925 1.00 14.46 96 ILE A O 1
ATOM 708 N N . ARG A 1 111 ? 33.238 14.682 63.228 1.00 14.13 97 ARG A N 1
ATOM 709 C CA . ARG A 1 111 ? 33.744 14.013 64.402 1.00 18.56 97 ARG A CA 1
ATOM 710 C C . ARG A 1 111 ? 32.960 12.742 64.745 1.00 17.46 97 ARG A C 1
ATOM 711 O O . ARG A 1 111 ? 33.541 11.748 65.093 1.00 15.27 97 ARG A O 1
ATOM 729 N N . GLU A 1 113 ? 31.234 10.853 62.707 1.00 9.69 99 GLU A N 1
ATOM 730 C CA . GLU A 1 113 ? 31.518 9.803 61.736 1.00 13.25 99 GLU A CA 1
ATOM 731 C C . GLU A 1 113 ? 32.904 9.179 61.929 1.00 16.12 99 GLU A C 1
ATOM 732 O O . GLU A 1 113 ? 33.059 7.918 61.870 1.00 12.77 99 GLU A O 1
ATOM 738 N N . LEU A 1 114 ? 33.895 10.042 62.150 1.00 13.74 100 LEU A N 1
ATOM 739 C CA . LEU A 1 114 ? 35.251 9.503 62.398 1.00 15.19 100 LEU A CA 1
ATOM 740 C C . LEU A 1 114 ? 35.278 8.593 63.628 1.00 15.29 100 LEU A C 1
ATOM 741 O O . LEU A 1 114 ? 35.975 7.534 63.635 1.00 19.12 100 LEU A O 1
ATOM 746 N N . GLN A 1 115 ? 34.581 9.016 64.685 1.00 14.84 101 GLN A N 1
ATOM 747 C CA . GLN A 1 115 ? 34.602 8.248 65.944 1.00 25.97 101 GLN A CA 1
ATOM 748 C C . GLN A 1 115 ? 33.995 6.890 65.678 1.00 24.50 101 GLN A C 1
ATOM 749 O O . GLN A 1 115 ? 34.516 5.857 66.109 1.00 25.09 101 GLN A O 1
ATOM 755 N N . SER A 1 116 ? 32.910 6.866 64.908 1.00 18.84 102 SER A N 1
ATOM 756 C CA . SER A 1 116 ? 32.371 5.578 64.457 1.00 15.76 102 SER A CA 1
ATOM 757 C C . SER A 1 116 ? 33.326 4.755 63.588 1.00 25.98 102 SER A C 1
ATOM 758 O O . SER A 1 116 ? 33.460 3.550 63.788 1.00 38.08 102 SER A O 1
ATOM 761 N N . ILE A 1 117 ? 33.988 5.394 62.627 1.00 24.06 103 ILE A N 1
ATOM 762 C CA . ILE A 1 117 ? 34.970 4.721 61.753 1.00 23.18 103 ILE A CA 1
ATOM 763 C C . ILE A 1 117 ? 36.121 4.094 62.595 1.00 21.96 103 ILE A C 1
ATOM 764 O O . ILE A 1 117 ? 36.665 3.007 62.283 1.00 25.01 103 ILE A O 1
ATOM 769 N N . MET A 1 118 ? 36.513 4.772 63.661 1.00 16.25 104 MET A N 1
ATOM 770 C CA . MET A 1 118 ? 37.703 4.293 64.411 1.00 25.75 104 MET A CA 1
ATOM 771 C C . MET A 1 118 ? 37.352 3.422 65.607 1.00 41.64 104 MET A C 1
ATOM 772 O O . MET A 1 118 ? 38.079 3.418 66.594 1.00 38.43 104 MET A O 1
ATOM 777 N N . GLY A 1 119 ? 36.239 2.704 65.552 1.00 50.97 105 GLY A N 1
ATOM 778 C CA . GLY A 1 119 ? 35.951 1.763 66.624 1.00 75.84 105 GLY A CA 1
ATOM 779 C C . GLY A 1 119 ? 35.181 2.303 67.817 1.00 57.76 105 GLY A C 1
ATOM 780 O O . GLY A 1 119 ? 34.945 1.585 68.794 1.00 74.03 105 GLY A O 1
ATOM 781 N N . GLY A 1 120 ? 34.788 3.570 67.753 1.00 44.47 106 GLY A N 1
ATOM 782 C CA . GLY A 1 120 ? 33.664 4.025 68.554 1.00 33.85 106 GLY A CA 1
ATOM 783 C C . GLY A 1 120 ? 32.454 3.287 67.972 1.00 31.03 106 GLY A C 1
ATOM 784 O O . GLY A 1 120 ? 32.568 2.580 66.946 1.00 61.74 106 GLY A O 1
ATOM 785 N N . SER A 1 121 ? 31.310 3.418 68.631 1.00 33.94 107 SER A N 1
ATOM 786 C CA . SER A 1 121 ? 30.153 2.560 68.348 1.00 55.19 107 SER A CA 1
ATOM 787 C C . SER A 1 121 ? 30.396 1.047 68.588 1.00 63.93 107 SER A C 1
ATOM 788 O O . SER A 1 121 ? 29.453 0.248 68.556 1.00 52.30 107 SER A O 1
ATOM 791 N N . GLY A 1 122 ? 31.657 0.665 68.816 0.91 50.18 108 GLY A N 1
ATOM 792 C CA . GLY A 1 122 ? 32.005 -0.648 69.339 0.91 49.68 108 GLY A CA 1
ATOM 793 C C . GLY A 1 122 ? 31.735 -1.914 68.534 0.91 45.43 108 GLY A C 1
ATOM 794 O O . GLY A 1 122 ? 31.872 -1.951 67.294 0.91 30.96 108 GLY A O 1
ATOM 795 N N . GLU A 1 123 ? 31.378 -2.980 69.261 1.00 41.85 109 GLU A N 1
ATOM 796 C CA . GLU A 1 123 ? 31.298 -4.327 68.676 1.00 27.93 109 GLU A CA 1
ATOM 797 C C . GLU A 1 123 ? 30.201 -4.415 67.650 1.00 34.28 109 GLU A C 1
ATOM 798 O O . GLU A 1 123 ? 30.345 -5.106 66.657 1.00 33.97 109 GLU A O 1
ATOM 804 N N . ALA A 1 124 ? 29.096 -3.716 67.892 1.00 35.48 110 ALA A N 1
ATOM 805 C CA . ALA A 1 124 ? 27.938 -3.847 67.011 1.00 28.57 110 ALA A CA 1
ATOM 806 C C . ALA A 1 124 ? 28.168 -3.132 65.652 1.00 36.16 110 ALA A C 1
ATOM 807 O O . ALA A 1 124 ? 27.568 -3.494 64.628 1.00 32.53 110 ALA A O 1
ATOM 809 N N . MET A 1 125 ? 29.069 -2.152 65.647 1.00 36.85 111 MET A N 1
ATOM 810 C CA . MET A 1 125 ? 29.476 -1.482 64.412 1.00 49.49 111 MET A CA 1
ATOM 811 C C . MET A 1 125 ? 30.427 -2.346 63.625 1.00 42.93 111 MET A C 1
ATOM 812 O O . MET A 1 125 ? 30.405 -2.376 62.384 1.00 37.12 111 MET A O 1
ATOM 817 N N . ALA A 1 126 ? 31.311 -3.027 64.343 1.00 35.73 112 ALA A N 1
ATOM 818 C CA . ALA A 1 126 ? 32.225 -3.937 63.685 1.00 26.86 112 ALA A CA 1
ATOM 819 C C . ALA A 1 126 ? 31.437 -5.083 63.080 1.00 20.06 112 ALA A C 1
ATOM 820 O O . ALA A 1 126 ? 31.847 -5.660 62.069 1.00 30.41 112 ALA A O 1
ATOM 822 N N . VAL A 1 127 ? 30.306 -5.410 63.707 1.00 27.05 113 VAL A N 1
ATOM 823 C CA . VAL A 1 127 ? 29.461 -6.470 63.190 1.00 21.33 113 VAL A CA 1
ATOM 824 C C . VAL A 1 127 ? 28.843 -5.990 61.870 1.00 22.12 113 VAL A C 1
ATOM 825 O O . VAL A 1 127 ? 28.785 -6.728 60.893 1.00 20.36 113 VAL A O 1
ATOM 829 N N . LEU A 1 128 ? 28.418 -4.731 61.841 1.00 26.13 114 LEU A N 1
ATOM 830 C CA . LEU A 1 128 ? 27.754 -4.156 60.663 1.00 27.70 114 LEU A CA 1
ATOM 831 C C . LEU A 1 128 ? 28.674 -4.232 59.456 1.00 23.05 114 LEU A C 1
ATOM 832 O O . LEU A 1 128 ? 28.264 -4.568 58.347 1.00 29.69 114 LEU A O 1
ATOM 837 N N . VAL A 1 129 ? 29.941 -3.953 59.682 1.00 26.37 115 VAL A N 1
ATOM 838 C CA . VAL A 1 129 ? 30.895 -3.878 58.592 1.00 30.52 115 VAL A CA 1
ATOM 839 C C . VAL A 1 129 ? 31.274 -5.262 58.095 1.00 29.17 115 VAL A C 1
ATOM 840 O O . VAL A 1 129 ? 31.240 -5.534 56.891 1.00 39.32 115 VAL A O 1
ATOM 844 N N . TYR A 1 130 ? 31.597 -6.177 59.007 1.00 28.46 116 TYR A N 1
ATOM 845 C CA . TYR A 1 130 ? 32.045 -7.485 58.549 1.00 22.44 116 TYR A CA 1
ATOM 846 C C . TYR A 1 130 ? 31.013 -8.549 58.331 1.00 32.17 116 TYR A C 1
ATOM 847 O O . TYR A 1 130 ? 31.318 -9.523 57.627 1.00 25.72 116 TYR A O 1
ATOM 856 N N . GLU A 1 131 ? 29.807 -8.380 58.902 1.00 22.84 117 GLU A N 1
ATOM 857 C CA . GLU A 1 131 ? 28.785 -9.420 58.781 1.00 23.85 117 GLU A CA 1
ATOM 858 C C . GLU A 1 131 ? 27.666 -8.997 57.847 1.00 22.62 117 GLU A C 1
ATOM 859 O O . GLU A 1 131 ? 26.638 -9.679 57.718 1.00 20.48 117 GLU A O 1
ATOM 865 N N . TRP A 1 132 ? 27.911 -7.913 57.133 1.00 19.44 118 TRP A N 1
ATOM 866 C CA . TRP A 1 132 ? 26.930 -7.381 56.202 1.00 14.89 118 TRP A CA 1
ATOM 867 C C . TRP A 1 132 ? 26.388 -8.455 55.241 1.00 20.03 118 TRP A C 1
ATOM 868 O O . TRP A 1 132 ? 25.163 -8.585 55.031 1.00 23.04 118 TRP A O 1
ATOM 879 N N . ARG A 1 133 ? 27.298 -9.261 54.703 1.00 23.74 119 ARG A N 1
ATOM 880 C CA . ARG A 1 133 ? 26.918 -10.252 53.710 1.00 35.00 119 ARG A CA 1
ATOM 881 C C . ARG A 1 133 ? 26.160 -11.424 54.329 1.00 35.10 119 ARG A C 1
ATOM 882 O O . ARG A 1 133 ? 25.553 -12.196 53.600 1.00 31.51 119 ARG A O 1
ATOM 890 N N . SER A 1 134 ? 26.192 -11.566 55.662 1.00 30.48 120 SER A N 1
ATOM 891 C CA . SER A 1 134 ? 25.360 -12.591 56.334 1.00 31.40 120 SER A CA 1
ATOM 892 C C . SER A 1 134 ? 23.871 -12.235 56.487 1.00 40.05 120 SER A C 1
ATOM 893 O O . SER A 1 134 ? 23.042 -13.084 56.803 1.00 34.39 120 SER A O 1
ATOM 896 N N . LEU A 1 135 ? 23.518 -10.970 56.260 1.00 21.75 121 LEU A N 1
ATOM 897 C CA . LEU A 1 135 ? 22.175 -10.487 56.519 1.00 21.17 121 LEU A CA 1
ATOM 898 C C . LEU A 1 135 ? 21.303 -10.685 55.306 1.00 19.83 121 LEU A C 1
ATOM 899 O O . LEU A 1 135 ? 21.769 -10.502 54.164 1.00 26.65 121 LEU A O 1
ATOM 904 N N . SER A 1 136 ? 20.057 -11.083 55.568 1.00 21.71 122 SER A N 1
ATOM 905 C CA . SER A 1 136 ? 19.028 -11.323 54.528 1.00 25.24 122 SER A CA 1
ATOM 906 C C . SER A 1 136 ? 18.766 -10.038 53.736 1.00 31.02 122 SER A C 1
ATOM 907 O O . SER A 1 136 ? 18.978 -8.953 54.254 1.00 19.73 122 SER A O 1
ATOM 910 N N . ALA A 1 137 ? 18.299 -10.160 52.497 1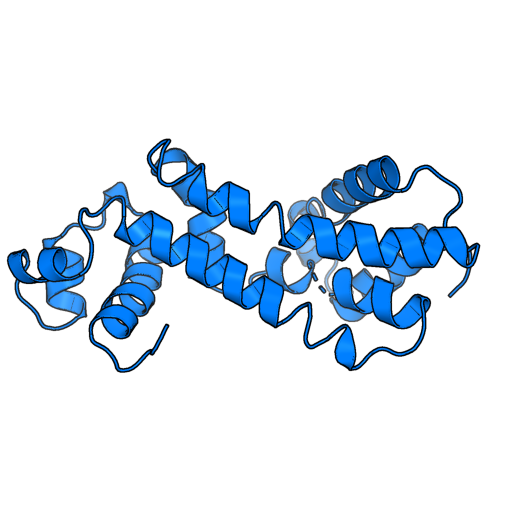.00 30.96 123 ALA A N 1
ATOM 911 C CA . ALA A 1 137 ? 17.753 -9.001 51.777 1.00 21.60 123 ALA A CA 1
ATOM 912 C C . ALA A 1 137 ? 16.774 -8.179 52.624 1.00 23.23 123 ALA A C 1
ATOM 913 O O . ALA A 1 137 ? 16.882 -6.941 52.699 1.00 23.44 123 ALA A O 1
ATOM 915 N N . GLU A 1 138 ? 15.770 -8.814 53.232 1.00 18.61 124 GLU A N 1
ATOM 916 C CA . GLU A 1 138 ? 14.855 -8.060 54.050 1.00 21.63 124 GLU A CA 1
ATOM 917 C C . GLU A 1 138 ? 15.560 -7.354 55.228 1.00 17.74 124 GLU A C 1
ATOM 918 O O . GLU A 1 138 ? 15.227 -6.196 55.518 1.00 19.27 124 GLU A O 1
ATOM 924 N N . GLY A 1 139 ? 16.491 -8.027 55.902 1.00 19.31 125 GLY A N 1
ATOM 925 C CA . GLY A 1 139 ? 17.205 -7.350 57.003 1.00 22.66 125 GLY A CA 1
ATOM 926 C C . GLY A 1 139 ? 17.994 -6.168 56.443 1.00 20.68 125 GLY A C 1
ATOM 927 O O . GLY A 1 139 ? 18.015 -5.030 57.012 1.00 19.39 125 GLY A O 1
ATOM 928 N N A GLN A 1 140 ? 18.633 -6.397 55.311 0.55 19.94 126 GLN A N 1
ATOM 929 N N B GLN A 1 140 ? 18.682 -6.395 55.324 0.45 20.07 126 GLN A N 1
ATOM 930 C CA A GLN A 1 140 ? 19.453 -5.345 54.724 0.55 14.89 126 GLN A CA 1
ATOM 931 C CA B GLN A 1 140 ? 19.509 -5.309 54.777 0.45 14.56 126 GLN A CA 1
ATOM 932 C C A GLN A 1 140 ? 18.618 -4.104 54.389 0.55 19.42 126 GLN A C 1
ATOM 933 C C B GLN A 1 140 ? 18.637 -4.096 54.366 0.45 19.45 126 GLN A C 1
ATOM 934 O O A GLN A 1 140 ? 19.089 -2.965 54.535 0.55 16.65 126 GLN A O 1
ATOM 935 O O B GLN A 1 140 ? 19.104 -2.953 54.469 0.45 16.74 126 GLN A O 1
ATOM 946 N N . ALA A 1 141 ? 17.391 -4.310 53.921 1.00 15.96 127 ALA A N 1
ATOM 947 C CA . ALA A 1 141 ? 16.581 -3.156 53.466 1.00 18.31 127 ALA A CA 1
ATOM 948 C C . ALA A 1 141 ? 16.211 -2.329 54.674 1.00 17.73 127 ALA A C 1
ATOM 949 O O . ALA A 1 141 ? 16.176 -1.101 54.605 1.00 21.68 127 ALA A O 1
ATOM 951 N N . HIS A 1 142 ? 15.946 -3.005 55.802 1.00 20.19 128 HIS A N 1
ATOM 952 C CA . HIS A 1 142 ? 15.701 -2.295 57.060 1.00 18.75 128 HIS A CA 1
ATOM 953 C C . HIS A 1 142 ? 16.928 -1.506 57.513 1.00 16.70 128 HIS A C 1
ATOM 954 O O . HIS A 1 142 ? 16.795 -0.349 57.898 1.00 18.59 128 HIS A O 1
ATOM 961 N N . VAL A 1 143 ? 18.110 -2.108 57.428 1.00 16.62 129 VAL A N 1
ATOM 962 C CA . VAL A 1 143 ? 19.306 -1.387 57.906 1.00 15.01 129 VAL A CA 1
ATOM 963 C C . VAL A 1 143 ? 19.570 -0.231 56.944 1.00 19.77 129 VAL A C 1
ATOM 964 O O . VAL A 1 143 ? 19.953 0.864 57.363 1.00 18.05 129 VAL A O 1
ATOM 968 N N . LEU A 1 144 ? 19.350 -0.437 55.653 1.00 14.09 130 LEU A N 1
ATOM 969 C CA . LEU A 1 144 ? 19.556 0.644 54.697 1.00 15.42 130 LEU A CA 1
ATOM 970 C C . LEU A 1 144 ? 18.579 1.815 54.842 1.00 22.45 130 LEU A C 1
ATOM 971 O O . LEU A 1 144 ? 18.942 2.959 54.578 1.00 16.20 130 LEU A O 1
ATOM 976 N N . ALA A 1 145 ? 17.347 1.540 55.229 1.00 17.13 131 ALA A N 1
ATOM 977 C 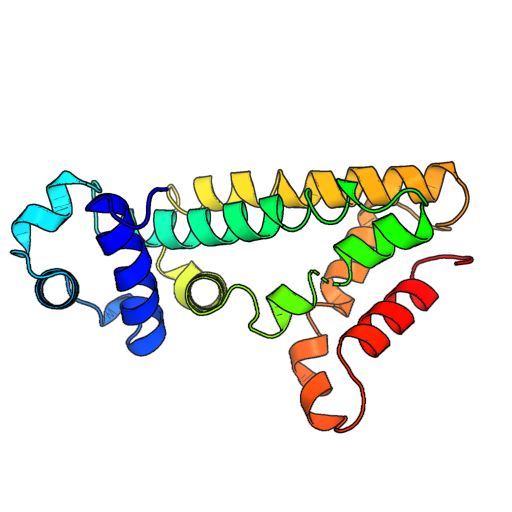CA . ALA A 1 145 ? 16.439 2.602 55.634 1.00 17.30 131 ALA A CA 1
ATOM 978 C C . ALA A 1 145 ? 16.973 3.497 56.739 1.00 21.12 131 ALA A C 1
ATOM 979 O O . ALA A 1 145 ? 16.776 4.720 56.674 1.00 19.28 131 ALA A O 1
ATOM 981 N N . LEU A 1 146 ? 17.629 2.917 57.757 1.00 14.23 132 LEU A N 1
ATOM 982 C CA . LEU A 1 146 ? 18.248 3.729 58.812 1.00 16.35 132 LEU A CA 1
ATOM 983 C C . LEU A 1 146 ? 19.418 4.528 58.261 1.00 19.42 132 LEU A C 1
ATOM 984 O O . LEU A 1 146 ? 19.658 5.672 58.694 1.00 17.86 132 LEU A O 1
ATOM 989 N N . ARG A 1 147 ? 20.198 3.913 57.380 1.00 15.35 133 ARG A N 1
ATOM 990 C CA . ARG A 1 147 ? 21.334 4.645 56.776 1.00 14.77 133 ARG A CA 1
ATOM 991 C C . ARG A 1 147 ? 20.790 5.854 56.000 1.00 23.84 133 ARG A C 1
ATOM 992 O O . ARG A 1 147 ? 21.420 6.898 55.980 1.00 18.65 133 ARG A O 1
ATOM 1000 N N A ASP A 1 148 ? 19.618 5.709 55.383 0.61 15.91 134 ASP A N 1
ATOM 1001 N N B ASP A 1 148 ? 19.632 5.730 55.362 0.39 16.06 134 ASP A N 1
ATOM 1002 C CA A ASP A 1 148 ? 19.026 6.821 54.624 0.61 15.13 134 ASP A CA 1
ATOM 1003 C CA B ASP A 1 148 ? 19.115 6.886 54.622 0.39 14.82 134 ASP A CA 1
ATOM 1004 C C A ASP A 1 148 ? 18.809 8.008 55.536 0.61 15.47 134 ASP A C 1
ATOM 1005 C C B ASP A 1 148 ? 18.821 8.046 55.553 0.39 15.64 134 ASP A C 1
ATOM 1006 O O A ASP A 1 148 ? 19.132 9.153 55.152 0.61 18.75 134 ASP A O 1
ATOM 1007 O O B ASP A 1 148 ? 19.100 9.204 55.205 0.39 18.73 134 ASP A O 1
ATOM 1016 N N . VAL A 1 149 ? 18.256 7.758 56.721 1.00 13.47 135 VAL A N 1
ATOM 1017 C CA . VAL A 1 149 ? 17.968 8.841 57.701 1.00 14.14 135 VAL A CA 1
ATOM 1018 C C . VAL A 1 149 ? 19.268 9.507 58.148 1.00 13.61 135 VAL A C 1
ATOM 1019 O O . VAL A 1 149 ? 19.355 10.762 58.279 1.00 16.18 135 VAL A O 1
ATOM 1023 N N . TYR A 1 150 ? 20.292 8.675 58.364 1.00 13.67 136 TYR A N 1
ATOM 1024 C CA . TYR A 1 150 ? 21.627 9.174 58.747 1.00 13.91 136 TYR A CA 1
ATOM 1025 C C . TYR A 1 150 ? 22.129 10.095 57.676 1.00 20.46 136 TYR A C 1
ATOM 1026 O O . TYR A 1 150 ? 22.622 11.179 57.958 1.00 14.51 136 TYR A O 1
ATOM 1035 N N . GLU A 1 151 ? 21.968 9.693 56.425 1.00 13.05 137 GLU A N 1
ATOM 1036 C CA . GLU A 1 151 ? 22.470 10.530 55.342 1.00 13.26 137 GLU A CA 1
ATOM 1037 C C . GLU A 1 151 ? 21.703 11.813 55.221 1.00 14.90 137 GLU A C 1
ATOM 1038 O O . GLU A 1 151 ? 22.257 12.822 54.794 1.00 15.00 137 GLU A O 1
ATOM 1044 N N . GLN A 1 152 ? 20.391 11.775 55.500 1.00 13.15 138 GLN A N 1
ATOM 1045 C CA . GLN A 1 152 ? 19.610 12.992 55.414 1.00 14.19 138 GLN A CA 1
ATOM 1046 C C . GLN A 1 152 ? 20.066 14.029 56.444 1.00 14.17 138 GLN A C 1
ATOM 1047 O O . GLN A 1 152 ? 20.017 15.212 56.180 1.00 15.76 138 GLN A O 1
ATOM 1053 N N . ILE A 1 153 ? 20.577 13.596 57.583 1.00 13.11 139 ILE A N 1
ATOM 1054 C CA . ILE A 1 153 ? 21.130 14.573 58.562 1.00 14.51 139 ILE A CA 1
ATOM 1055 C C . ILE A 1 153 ? 22.366 15.283 57.960 1.00 17.44 139 ILE A C 1
ATOM 1056 O O . ILE A 1 153 ? 22.484 16.531 58.007 1.00 14.13 139 ILE A O 1
ATOM 1061 N N . TRP A 1 154 ? 23.244 14.501 57.339 1.00 13.78 140 TRP A N 1
ATOM 1062 C CA . TRP A 1 154 ? 24.381 15.079 56.607 1.00 10.69 140 TRP A CA 1
ATOM 1063 C C . TRP A 1 154 ? 23.949 16.042 55.528 1.00 13.02 140 TRP A C 1
ATOM 1064 O O . TRP A 1 154 ? 24.491 17.184 55.400 1.00 14.63 140 TRP A O 1
ATOM 1075 N N . LEU A 1 155 ? 22.932 15.645 54.766 1.00 12.57 141 LEU A N 1
ATOM 1076 C CA . LEU A 1 155 ? 22.499 16.524 53.692 1.00 9.21 141 LEU A CA 1
ATOM 1077 C C . LEU A 1 155 ? 21.861 17.801 54.252 1.00 16.52 141 LEU A C 1
ATOM 1078 O O . LEU A 1 155 ? 22.045 18.867 53.710 1.00 16.44 141 LEU A O 1
ATOM 1083 N N . GLN A 1 156 ? 21.098 17.708 55.327 1.00 14.63 142 GLN A N 1
ATOM 1084 C CA . GLN A 1 156 ? 20.566 18.935 55.978 1.00 14.25 142 GLN A CA 1
ATOM 1085 C C . GLN A 1 156 ? 21.670 19.914 56.375 1.00 16.24 142 GLN A C 1
ATOM 1086 O O . GLN A 1 156 ? 21.628 21.083 55.999 1.00 19.98 142 GLN A O 1
ATOM 1092 N N . VAL A 1 157 ? 22.653 19.406 57.096 1.00 14.24 143 VAL A N 1
ATOM 1093 C CA . VAL A 1 157 ? 23.753 20.222 57.612 1.00 14.09 143 VAL A CA 1
ATOM 1094 C C . VAL A 1 157 ? 24.648 20.756 56.501 1.00 18.54 143 VAL A C 1
ATOM 1095 O O . VAL A 1 157 ? 25.021 21.944 56.525 1.00 17.20 143 VAL A O 1
ATOM 1099 N N . LEU A 1 158 ? 24.998 19.923 55.517 1.00 13.51 144 LEU A N 1
ATOM 1100 C CA . LEU A 1 158 ? 25.769 20.440 54.400 1.00 10.21 144 LEU A CA 1
ATOM 1101 C C . LEU A 1 158 ? 24.920 21.431 53.570 1.00 11.80 144 LEU A C 1
ATOM 1102 O O . LEU A 1 158 ? 25.453 22.420 53.062 1.00 14.64 144 LEU A O 1
ATOM 1107 N N . GLY A 1 159 ? 23.600 21.202 53.465 1.00 17.63 145 GLY A N 1
ATOM 1108 C CA . GLY A 1 159 ? 22.736 22.127 52.754 1.00 18.51 145 GLY A CA 1
ATOM 1109 C C . GLY A 1 159 ? 22.726 23.470 53.455 1.00 18.74 145 GLY A C 1
ATOM 1110 O O . GLY A 1 159 ? 22.735 24.521 52.782 1.00 19.96 145 GLY A O 1
ATOM 1111 N N . GLU A 1 160 ? 22.689 23.453 54.791 1.00 18.15 146 GLU A N 1
ATOM 1112 C CA . GLU A 1 160 ? 22.833 24.721 55.556 1.00 18.42 146 GLU A CA 1
ATOM 1113 C C . GLU A 1 160 ? 24.152 25.432 55.251 1.00 20.79 146 GLU A C 1
ATOM 1114 O O . GLU A 1 160 ? 24.200 26.671 55.060 1.00 20.03 146 GLU A O 1
ATOM 1120 N N . ALA A 1 161 ? 25.232 24.662 55.235 1.00 17.18 147 ALA A N 1
ATOM 1121 C CA . ALA A 1 161 ? 26.571 25.204 54.924 1.00 15.91 147 ALA A CA 1
ATOM 1122 C C . ALA A 1 161 ? 26.623 25.841 53.563 1.00 21.07 147 ALA A C 1
ATOM 1123 O O . ALA A 1 161 ? 27.219 26.914 53.430 1.00 19.12 147 ALA A O 1
ATOM 1125 N N . LYS A 1 162 ? 26.035 25.167 52.570 1.00 16.65 148 LYS A N 1
ATOM 1126 C CA . LYS A 1 162 ? 25.999 25.644 51.195 1.00 16.58 148 LYS A CA 1
ATOM 1127 C C . LYS A 1 162 ? 25.203 26.965 51.180 1.00 19.48 148 LYS A C 1
ATOM 1128 O O . LYS A 1 162 ? 25.613 27.930 50.553 1.00 23.88 148 LYS A O 1
ATOM 1134 N N . ALA A 1 163 ? 24.026 26.976 51.823 1.00 18.45 149 ALA A N 1
ATOM 1135 C CA . ALA A 1 163 ? 23.215 28.199 51.884 1.00 21.31 149 ALA A CA 1
ATOM 1136 C C . ALA A 1 163 ? 23.945 29.385 52.518 1.00 23.90 149 ALA A C 1
ATOM 1137 O O . ALA A 1 163 ? 23.770 30.509 52.051 1.00 28.47 149 ALA A O 1
ATOM 1139 N N . ALA A 1 164 ? 24.727 29.164 53.588 1.00 21.05 150 ALA A N 1
ATOM 1140 C CA . ALA A 1 164 ? 25.517 30.235 54.238 1.00 26.83 150 ALA A CA 1
ATOM 1141 C C . ALA A 1 164 ? 26.804 30.623 53.480 1.00 23.30 150 ALA A C 1
ATOM 1142 O O . ALA A 1 164 ? 27.508 31.549 53.897 1.00 31.11 150 ALA A O 1
ATOM 1144 N N . GLY A 1 165 ? 27.137 29.901 52.407 1.00 21.52 151 GLY A N 1
ATOM 1145 C CA . GLY A 1 165 ? 28.310 30.240 51.590 1.00 27.47 151 GLY A CA 1
ATOM 1146 C C . GLY A 1 165 ? 29.621 29.550 51.930 1.00 25.95 151 GLY A C 1
ATOM 1147 O O . GLY A 1 165 ? 30.696 30.004 51.495 1.00 26.95 151 GLY A O 1
ATOM 1148 N N . TYR A 1 166 ? 29.564 28.474 52.731 1.00 18.69 152 TYR A N 1
ATOM 1149 C CA . TYR A 1 166 ? 30.740 27.715 53.161 1.00 19.50 152 TYR A CA 1
ATOM 1150 C C . TYR A 1 166 ? 31.165 26.561 52.250 1.00 18.74 152 TYR A C 1
ATOM 1151 O O . TYR A 1 166 ? 32.218 26.018 52.438 1.00 23.00 152 TYR A O 1
ATOM 1160 N N . ILE A 1 167 ? 30.342 26.179 51.281 1.00 15.77 153 ILE A N 1
ATOM 1161 C CA . ILE A 1 167 ? 30.673 25.019 50.454 1.00 15.81 153 ILE A CA 1
ATOM 1162 C C . ILE A 1 167 ? 30.578 25.463 49.011 1.00 23.76 153 ILE A C 1
ATOM 1163 O O . ILE A 1 167 ? 29.569 26.086 48.614 1.00 22.74 153 ILE A O 1
ATOM 1168 N N . ARG A 1 168 ? 31.632 25.164 48.243 1.00 18.50 154 ARG A N 1
ATOM 1169 C CA . ARG A 1 168 ? 31.776 25.647 46.870 1.00 24.99 154 ARG A CA 1
ATOM 1170 C C . ARG A 1 168 ? 31.013 24.774 45.893 1.00 25.45 154 ARG A C 1
ATOM 1171 O O . ARG A 1 168 ? 30.427 25.291 44.926 1.00 28.62 154 ARG A O 1
ATOM 1179 N N . GLY A 1 169 ? 31.023 23.466 46.138 1.00 21.73 155 GLY A N 1
ATOM 1180 C CA . GLY A 1 169 ? 30.486 22.504 45.171 1.00 25.80 155 GLY A CA 1
ATOM 1181 C C . GLY A 1 169 ? 29.068 21.986 45.436 1.00 19.42 155 GLY A C 1
ATOM 1182 O O . GLY A 1 169 ? 28.316 22.544 46.247 1.00 22.07 155 GLY A O 1
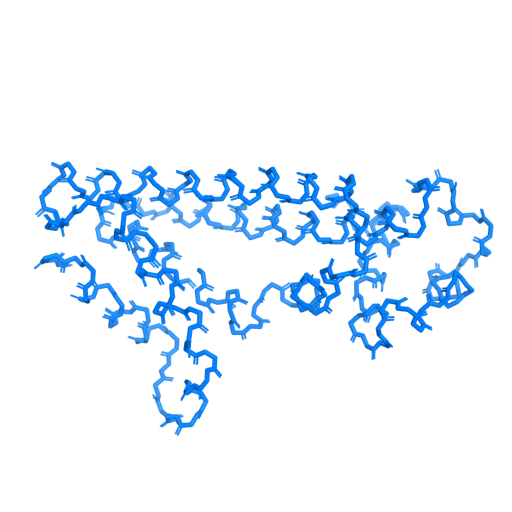ATOM 1183 N N . ASP A 1 170 ? 28.703 20.932 44.723 1.00 16.25 156 ASP A N 1
ATOM 1184 C CA . ASP A 1 170 ? 27.378 20.319 44.869 1.00 15.23 156 ASP A CA 1
ATOM 1185 C C . ASP A 1 170 ? 27.276 19.572 46.207 1.00 13.92 156 ASP A C 1
ATOM 1186 O O . ASP A 1 170 ? 28.242 18.889 46.672 1.00 15.73 156 ASP A O 1
ATOM 1191 N N . VAL A 1 171 ? 26.143 19.766 46.909 1.00 15.39 157 VAL A N 1
ATOM 1192 C CA . VAL A 1 171 ? 26.042 19.245 48.265 1.00 15.07 157 VAL A CA 1
ATOM 1193 C C . VAL A 1 171 ? 26.107 17.721 48.273 1.00 15.73 157 VAL A C 1
ATOM 1194 O O . VAL A 1 171 ? 26.742 17.131 49.158 1.00 14.91 157 VAL A O 1
ATOM 1198 N N . PHE A 1 172 ? 25.432 17.059 47.319 1.00 11.74 158 PHE A N 1
ATOM 1199 C CA . PHE A 1 172 ? 25.388 15.624 47.361 1.00 12.06 158 PHE A CA 1
ATOM 1200 C C . PHE A 1 172 ? 26.748 15.070 47.025 1.00 12.63 158 PHE A C 1
ATOM 1201 O O . PHE A 1 172 ? 27.151 14.071 47.622 1.00 15.06 158 PHE A O 1
ATOM 1209 N N . ILE A 1 173 ? 27.435 15.711 46.085 1.00 13.64 159 ILE A N 1
ATOM 1210 C CA . ILE A 1 173 ? 28.749 15.194 45.631 1.00 16.40 159 ILE A CA 1
ATOM 1211 C C . ILE A 1 173 ? 29.771 15.489 46.747 1.00 15.36 159 ILE A C 1
ATOM 1212 O O . ILE A 1 173 ? 30.641 14.651 47.043 1.00 14.69 159 ILE A O 1
ATOM 1217 N N . THR A 1 174 ? 29.625 16.636 47.400 1.00 13.36 160 THR A N 1
ATOM 1218 C CA . THR A 1 174 ? 30.505 16.969 48.536 1.00 13.20 160 THR A CA 1
ATOM 1219 C C . THR A 1 174 ? 30.364 15.855 49.577 1.00 14.77 160 THR A C 1
ATOM 1220 O O . THR A 1 174 ? 31.364 15.365 50.154 1.00 14.73 160 THR A O 1
ATOM 1224 N N . ARG A 1 175 ? 29.125 15.397 49.813 1.00 12.29 161 ARG A N 1
ATOM 1225 C CA . ARG A 1 175 ? 28.982 14.321 50.808 1.00 11.73 161 ARG A CA 1
ATOM 1226 C C . ARG A 1 175 ? 29.629 12.998 50.337 1.00 13.89 161 ARG A C 1
ATOM 1227 O O . ARG A 1 175 ? 30.316 12.320 51.131 1.00 15.43 161 ARG A O 1
ATOM 1235 N N . ARG A 1 176 ? 29.467 12.652 49.045 1.00 11.35 162 ARG A N 1
ATOM 1236 C CA . ARG A 1 176 ? 30.099 11.440 48.506 1.00 11.81 162 ARG A CA 1
ATOM 1237 C C . ARG A 1 176 ? 31.643 11.509 48.672 1.00 13.91 162 ARG A C 1
ATOM 1238 O O . ARG A 1 176 ? 32.259 10.514 49.005 1.00 13.83 162 ARG A O 1
ATOM 1246 N N . PHE A 1 177 ? 32.244 12.669 48.434 1.00 12.28 163 PHE A N 1
ATOM 1247 C CA . PHE A 1 177 ? 33.729 12.777 48.538 1.00 13.23 163 PHE A CA 1
ATOM 1248 C C . PHE A 1 177 ? 34.098 12.677 50.005 1.00 14.55 163 PHE A C 1
ATOM 1249 O O . PHE A 1 177 ? 35.068 12.023 50.377 1.00 14.99 163 PHE A O 1
ATOM 1257 N N . LEU A 1 178 ? 33.361 13.357 50.873 1.00 13.24 164 LEU A N 1
ATOM 1258 C CA . LEU A 1 178 ? 33.664 13.307 52.310 1.00 12.68 164 LEU A CA 1
ATOM 1259 C C . LEU A 1 178 ? 33.490 11.908 52.907 1.00 16.05 164 LEU A C 1
ATOM 1260 O O . LEU A 1 178 ? 34.303 11.437 53.745 1.00 14.59 164 LEU A O 1
ATOM 1265 N N . THR A 1 179 ? 32.500 11.174 52.390 1.00 12.26 165 THR A N 1
ATOM 1266 C CA . THR A 1 179 ? 32.300 9.772 52.814 1.00 16.45 165 THR A CA 1
ATOM 1267 C C . THR A 1 179 ? 33.584 8.985 52.552 1.00 15.55 165 THR A C 1
ATOM 1268 O O . THR A 1 179 ? 34.073 8.268 53.432 1.00 17.61 165 THR A O 1
ATOM 1272 N N . GLY A 1 180 ? 34.124 9.128 51.345 1.00 12.75 166 GLY A N 1
ATOM 1273 C CA . GLY A 1 180 ? 35.330 8.392 50.963 1.00 13.27 166 GLY A CA 1
ATOM 1274 C C . GLY A 1 180 ? 36.555 8.877 51.720 1.00 17.95 166 GLY A C 1
ATOM 1275 O O . GLY A 1 180 ? 37.444 8.073 52.106 1.00 13.08 166 GLY A O 1
ATOM 1276 N N . ALA A 1 181 ? 36.647 10.19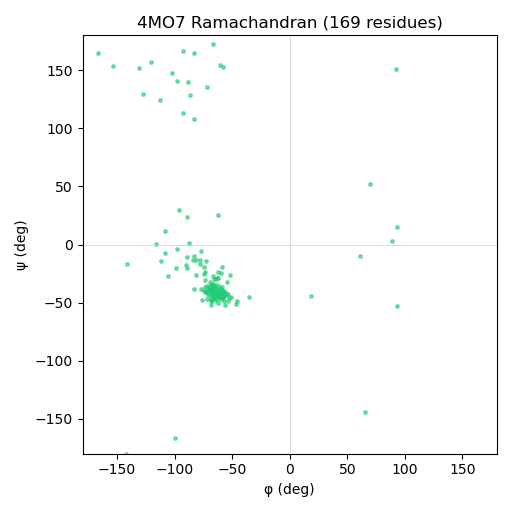0 51.912 1.00 13.48 167 ALA A N 1
ATOM 1277 C CA . ALA A 1 181 ? 37.840 10.741 52.591 1.00 12.43 167 ALA A CA 1
ATOM 1278 C C . ALA A 1 181 ? 37.888 10.288 54.024 1.00 18.87 167 ALA A C 1
ATOM 1279 O O . ALA A 1 181 ? 38.963 9.978 54.538 1.00 14.22 167 ALA A O 1
ATOM 1281 N N . LEU A 1 182 ? 36.735 10.278 54.698 1.00 9.49 168 LEU A N 1
ATOM 1282 C CA . LEU A 1 182 ? 36.708 9.856 56.124 1.00 10.92 168 LEU A CA 1
ATOM 1283 C C . LEU A 1 182 ? 36.893 8.351 56.270 1.00 9.80 168 LEU A C 1
ATOM 1284 O O . LEU A 1 182 ? 37.647 7.895 57.163 1.00 15.54 168 LEU A O 1
ATOM 1289 N N A SER A 1 183 ? 36.233 7.548 55.436 0.40 15.30 169 SER A N 1
ATOM 1290 N N B SER A 1 183 ? 36.247 7.579 55.394 0.60 15.04 169 SER A N 1
ATOM 1291 C CA A SER A 1 183 ? 36.353 6.085 55.596 0.40 15.89 169 SER A CA 1
ATOM 1292 C CA B SER A 1 183 ? 36.329 6.113 55.492 0.60 15.98 169 SER A CA 1
ATOM 1293 C C A SER A 1 183 ? 37.785 5.601 55.319 0.40 19.98 169 SER A C 1
ATOM 1294 C C B SER A 1 183 ? 37.776 5.631 55.324 0.60 20.16 169 SER A C 1
ATOM 1295 O O A SER A 1 183 ? 38.260 4.632 55.920 0.40 17.25 169 SER A O 1
ATOM 1296 O O B SER A 1 183 ? 38.246 4.713 56.007 0.60 17.65 169 SER A O 1
ATOM 1301 N N . TRP A 1 184 ? 38.479 6.287 54.423 1.00 14.50 170 TRP A N 1
ATOM 1302 C CA . TRP A 1 184 ? 39.847 5.886 54.063 1.00 18.11 170 TRP A CA 1
ATOM 1303 C C . TRP A 1 184 ? 40.830 6.085 55.202 1.00 15.04 170 TRP A C 1
ATOM 1304 O O . TRP A 1 184 ? 41.954 5.528 55.139 1.00 16.91 170 TRP A O 1
ATOM 1315 N N . THR A 1 185 ? 40.437 6.857 56.212 1.00 12.35 171 THR A N 1
ATOM 1316 C CA . THR A 1 185 ? 41.330 7.168 57.338 1.00 12.20 171 THR A CA 1
ATOM 1317 C C . THR A 1 185 ? 41.717 5.872 58.086 1.00 19.46 171 THR A C 1
ATOM 1318 O O . THR A 1 185 ? 42.749 5.855 58.753 1.00 18.59 171 THR A O 1
ATOM 1322 N N . THR A 1 186 ? 40.903 4.827 57.992 1.00 18.32 172 THR A N 1
ATOM 1323 C CA . THR A 1 186 ? 41.254 3.535 58.631 1.00 21.64 172 THR A CA 1
ATOM 1324 C C . THR A 1 186 ? 42.568 2.968 58.085 1.00 24.79 172 THR A C 1
ATOM 1325 O O . THR A 1 186 ? 43.229 2.167 58.775 1.00 27.52 172 THR A O 1
ATOM 1329 N N . THR A 1 187 ? 42.939 3.359 56.863 1.00 20.28 173 THR A N 1
ATOM 1330 C CA . THR A 1 187 ? 44.113 2.761 56.216 1.00 25.44 173 THR A CA 1
ATOM 1331 C C . THR A 1 187 ? 45.414 3.447 56.654 1.00 28.89 173 THR A C 1
ATOM 1332 O O . THR A 1 187 ? 46.512 2.933 56.397 1.00 28.84 173 THR A O 1
ATOM 1336 N N . TRP A 1 188 ? 45.308 4.603 57.305 1.00 21.85 174 TRP A N 1
ATOM 1337 C CA . TRP A 1 188 ? 46.505 5.368 57.592 1.00 18.28 174 TRP A CA 1
ATOM 1338 C C . TRP A 1 188 ? 46.573 6.063 58.941 1.00 23.15 174 TRP A C 1
ATOM 1339 O O . TRP A 1 188 ? 47.669 6.463 59.323 1.00 19.53 174 TRP A O 1
ATOM 1350 N N . PHE A 1 189 ? 45.450 6.235 59.664 1.00 16.98 175 PHE A N 1
ATOM 1351 C CA . PHE A 1 189 ? 45.460 7.123 60.851 1.00 17.45 175 PHE A CA 1
ATOM 1352 C C . PHE A 1 189 ? 46.348 6.561 61.949 1.00 20.84 175 PHE A C 1
ATOM 1353 O O . PHE A 1 189 ? 47.037 7.327 62.628 1.00 29.14 175 PHE A O 1
ATOM 1361 N N . ARG A 1 190 ? 46.344 5.239 62.132 1.00 28.84 176 ARG A N 1
ATOM 1362 C CA . ARG A 1 190 ? 47.213 4.621 63.166 1.00 34.16 176 ARG A CA 1
ATOM 1363 C C . ARG A 1 190 ? 48.708 4.796 62.878 1.00 37.99 176 ARG A C 1
ATOM 1364 O O . ARG A 1 190 ? 49.476 5.059 63.803 1.00 44.42 176 ARG A O 1
ATOM 1372 N N . ALA A 1 191 ? 49.110 4.650 61.605 1.00 28.18 177 ALA A N 1
ATOM 1373 C CA . ALA A 1 191 ? 50.497 4.860 61.171 1.00 28.08 177 ALA A CA 1
ATOM 1374 C C . ALA A 1 191 ? 51.062 6.268 61.458 1.00 27.62 177 ALA A C 1
ATOM 1375 O O . ALA A 1 191 ? 52.289 6.484 61.429 1.00 32.13 177 ALA A O 1
ATOM 1377 N N . GLN A 1 192 ? 50.187 7.245 61.687 1.00 30.27 178 GLN A N 1
ATOM 1378 C CA . GLN A 1 192 ? 50.618 8.634 61.859 1.00 30.40 178 GLN A CA 1
ATOM 1379 C C . GLN A 1 192 ? 51.262 8.836 63.208 1.00 49.80 178 GLN A C 1
ATOM 1380 O O . GLN A 1 192 ? 52.234 9.584 63.327 1.00 54.34 178 GLN A O 1
ATOM 1386 N N . GLY A 1 193 ? 50.689 8.209 64.232 1.00 44.40 179 GLY A N 1
ATOM 1387 C CA . GLY A 1 193 ? 51.307 8.208 65.554 1.00 39.28 179 GLY A CA 1
ATOM 1388 C C . GLY A 1 193 ? 50.884 9.293 66.540 1.00 37.00 179 GLY A C 1
ATOM 1389 O O . GLY A 1 193 ? 50.482 8.994 67.672 1.00 65.20 179 GLY A O 1
ATOM 1390 N N . SER A 1 194 ? 50.961 10.549 66.110 1.00 37.55 180 SER A N 1
ATOM 1391 C CA . SER A 1 194 ? 50.757 11.694 66.994 1.00 44.48 180 SER A CA 1
ATOM 1392 C C . SER A 1 194 ? 49.526 12.572 66.632 1.00 70.14 180 SER A C 1
ATOM 1393 O O . SER A 1 194 ? 49.251 13.586 67.293 1.00 50.46 180 SER A O 1
ATOM 1396 N N . LEU A 1 195 ? 48.795 12.199 65.581 1.00 37.90 181 LEU A N 1
ATOM 1397 C CA . LEU A 1 195 ? 47.606 12.949 65.176 1.00 24.57 181 LEU A CA 1
ATOM 1398 C C . LEU A 1 195 ? 46.413 12.421 65.971 1.00 21.93 181 LEU A C 1
ATOM 1399 O O . LEU A 1 195 ? 46.190 11.187 66.034 1.00 29.16 181 LEU A O 1
ATOM 1404 N N . THR A 1 196 ? 45.670 13.325 66.611 1.00 24.74 182 THR A N 1
ATOM 1405 C CA . THR A 1 196 ? 44.515 12.874 67.382 1.00 21.67 182 THR A CA 1
ATOM 1406 C C . THR A 1 196 ? 43.280 12.926 66.496 1.00 21.34 182 THR A C 1
ATOM 1407 O O . THR A 1 196 ? 43.312 13.547 65.432 1.00 20.00 182 THR A O 1
ATOM 1411 N N . LEU A 1 197 ? 42.198 12.299 66.943 1.00 26.86 183 LEU A N 1
ATOM 1412 C CA . LEU A 1 197 ? 40.999 12.246 66.109 1.00 18.91 183 LEU A CA 1
ATOM 1413 C C . LEU A 1 197 ? 40.392 13.626 65.995 1.00 17.50 183 LEU A C 1
ATOM 1414 O O . LEU A 1 197 ? 39.823 14.019 64.960 1.00 18.35 183 LEU A O 1
ATOM 1419 N N . GLU A 1 198 ? 40.472 14.401 67.067 1.00 20.56 184 GLU A N 1
ATOM 1420 C CA . GLU A 1 198 ? 39.976 15.757 66.973 1.00 25.21 184 GLU A CA 1
ATOM 1421 C C . GLU A 1 198 ? 40.764 16.590 65.939 1.00 21.38 184 GLU A C 1
ATOM 1422 O O . GLU A 1 198 ? 40.195 17.388 65.185 1.00 18.37 184 GLU A O 1
ATOM 1428 N N . GLU A 1 199 ? 42.074 16.448 65.921 1.00 19.86 185 GLU A N 1
ATOM 1429 C CA . GLU A 1 199 ? 42.882 17.143 64.921 1.00 19.04 185 GLU A CA 1
ATOM 1430 C C . GLU A 1 199 ? 42.534 16.683 63.516 1.00 14.17 185 GLU A C 1
ATOM 1431 O O . GLU A 1 199 ? 42.448 17.497 62.596 1.00 17.82 185 GLU A O 1
ATOM 1437 N N . LEU A 1 200 ? 42.321 15.369 63.368 1.00 17.95 186 LEU A N 1
ATOM 1438 C CA . LEU A 1 200 ? 41.906 14.804 62.068 1.00 16.80 186 LEU A CA 1
ATOM 1439 C C . LEU A 1 200 ? 40.567 15.418 61.617 1.00 17.43 186 LEU A C 1
ATOM 1440 O O . LEU A 1 200 ? 40.392 15.807 60.446 1.00 16.62 186 LEU A O 1
ATOM 1445 N N . ALA A 1 201 ? 39.622 15.525 62.550 1.00 15.76 187 ALA A N 1
ATOM 1446 C CA . ALA A 1 201 ? 38.295 16.098 62.225 1.00 18.44 187 ALA A CA 1
ATOM 1447 C C . ALA A 1 201 ? 38.441 17.572 61.826 1.00 15.93 187 ALA A C 1
ATOM 1448 O O . ALA A 1 201 ? 37.812 18.034 60.894 1.00 14.84 187 ALA A O 1
ATOM 1450 N N . GLU A 1 202 ? 39.278 18.317 62.545 1.00 17.06 188 GLU A N 1
ATOM 1451 C CA . GLU A 1 202 ? 39.583 19.700 62.195 1.00 19.20 188 GLU A CA 1
ATOM 1452 C C . GLU A 1 202 ? 40.192 19.849 60.815 1.00 14.51 188 GLU A C 1
ATOM 1453 O O . GLU A 1 202 ? 39.831 20.777 60.093 1.00 14.87 188 GLU A O 1
ATOM 1459 N N . GLU A 1 203 ? 41.078 18.941 60.442 1.00 13.63 189 GLU A N 1
ATOM 1460 C CA . GLU A 1 203 ? 41.690 18.980 59.115 1.00 15.60 189 GLU A CA 1
ATOM 1461 C C . GLU A 1 203 ? 40.612 18.677 58.098 1.00 20.80 189 GLU A C 1
ATOM 1462 O O . GLU A 1 203 ? 40.572 19.338 57.074 1.00 13.19 189 GLU A O 1
ATOM 1468 N N . ALA A 1 204 ? 39.710 17.728 58.384 1.00 17.33 190 ALA A N 1
ATOM 1469 C CA . ALA A 1 204 ? 38.595 17.486 57.436 1.00 18.77 190 ALA A CA 1
ATOM 1470 C C . ALA A 1 204 ? 37.695 18.688 57.233 1.00 16.61 190 ALA A C 1
ATOM 1471 O O . ALA A 1 204 ? 37.250 18.950 56.125 1.00 16.87 190 ALA A O 1
ATOM 1473 N N . LEU A 1 205 ? 37.485 19.449 58.300 1.00 15.33 191 LEU A N 1
ATOM 1474 C CA . LEU A 1 205 ? 36.670 20.642 58.226 1.00 15.13 191 LEU A CA 1
ATOM 1475 C C . LEU A 1 205 ? 37.344 21.684 57.351 1.00 18.49 191 LEU A C 1
ATOM 1476 O O . LEU A 1 205 ? 36.666 22.392 56.643 1.00 18.64 191 LEU A O 1
ATOM 1481 N N . LEU A 1 206 ? 38.672 21.772 57.443 1.00 19.24 192 LEU A N 1
ATOM 1482 C CA . LEU A 1 206 ? 39.453 22.759 56.640 1.00 21.49 192 LEU A CA 1
ATOM 1483 C C . LEU A 1 206 ? 39.339 22.416 55.192 1.00 28.66 192 LEU A C 1
ATOM 1484 O O . LEU A 1 206 ? 39.246 23.285 54.325 1.00 24.06 192 LEU A O 1
ATOM 1489 N N . MET A 1 207 ? 39.332 21.129 54.903 1.00 23.47 193 MET A N 1
ATOM 1490 C CA . MET A 1 207 ? 39.127 20.775 53.507 1.00 39.01 193 MET A CA 1
ATOM 1491 C C . MET A 1 207 ? 37.727 21.104 52.991 1.00 33.61 193 MET A C 1
ATOM 1492 O O . MET A 1 207 ? 37.586 21.702 51.929 1.00 49.29 193 MET A O 1
ATOM 1497 N N . VAL A 1 208 ? 36.686 20.738 53.730 1.00 25.33 194 VAL A N 1
ATOM 1498 C CA . VAL A 1 208 ? 35.373 20.821 53.171 1.00 20.24 194 VAL A CA 1
ATOM 1499 C C . VAL A 1 208 ? 34.719 22.227 53.205 1.00 28.54 194 VAL A C 1
ATOM 1500 O O . VAL A 1 208 ? 33.934 22.562 52.329 1.00 24.50 194 VAL A O 1
ATOM 1504 N N . LEU A 1 209 ? 35.108 23.069 54.154 1.00 19.67 195 LEU A N 1
ATOM 1505 C CA . LEU A 1 209 ? 34.510 24.395 54.276 1.00 16.38 195 LEU A CA 1
ATOM 1506 C C . LEU A 1 209 ? 35.471 25.441 53.686 1.00 20.65 195 LEU A C 1
ATOM 1507 O O . LEU A 1 209 ? 36.714 25.277 53.759 1.00 23.34 195 LEU A O 1
ATOM 1512 N N . LYS A 1 210 ? 34.891 26.502 53.110 1.00 18.33 196 LYS A N 1
ATOM 1513 C CA . LYS A 1 210 ? 35.691 27.577 52.522 1.00 26.97 196 LYS A CA 1
ATOM 1514 C C . LYS A 1 210 ? 36.290 28.408 53.628 1.00 24.57 196 LYS A C 1
ATOM 1515 O O . LYS A 1 210 ? 37.323 29.061 53.449 1.00 25.65 196 LYS A O 1
ATOM 1521 N N . SER A 1 211 ? 35.621 28.389 54.774 1.00 27.92 197 SER A N 1
ATOM 1522 C CA . SER A 1 211 ? 36.057 29.148 55.944 1.00 25.88 197 SER A CA 1
ATOM 1523 C C . SER A 1 211 ? 35.512 28.400 57.154 1.00 28.66 197 SER A C 1
ATOM 1524 O O . SER A 1 211 ? 34.511 27.691 57.041 1.00 29.15 197 SER A O 1
ATOM 1527 N N . ASP A 1 212 ? 36.161 28.526 58.304 1.00 27.15 198 ASP A N 1
ATOM 1528 C CA . ASP A 1 212 ? 35.608 27.989 59.552 1.00 23.93 198 ASP A CA 1
ATOM 1529 C C . ASP A 1 212 ? 36.085 28.839 60.704 1.00 42.44 198 ASP A C 1
ATOM 1530 O O . ASP A 1 212 ? 35.778 28.542 61.872 1.00 22.89 198 ASP A O 1
#

Sequence (187 aa):
TDPESARGKLLQTAAHLFRNKGFERTTVRDLASAVGIQSGSIFHHFKSKDDEILRAVMEETIHYNTAMMMRRASSLEEASTVRERVLALIRELQSIMGGSGEAMAVLVYEWRSLSAEGQQAHVLALRDDVYEQIWLQVLGEAKAAGYIRGDVFITRRFLTGALSSWTTTWFRAQGSLTLEELAEEALLMVLKSD

CATH classification: 1.10.10.60 (+1 more: 1.10.357.10)

Solvent-accessible surface area: 10625 Å² total

Secondary structure (DSSP, 8-state):
--TTSHHHHHHHHHHHHHHHH-TTT--HHHHHHHHTS-GGGGGGTSSSHHHHHHHHHHHHHHHHHHHHHHHHHT--SHHHHHHHHH--HHHHTTTTHHHHHHHHHSGGGS-HHHHHHHHHHHHHHHHHHHHHHHHHHHTT---S-HHHHHHHHHHHHHGGGGTHHHHSS--HHHHHHHHHHHH-S--

B-factor: mean 28.49, std 14.84, range [8.36, 96.38]